Protein AF-A0A2V6BVI5-F1 (afdb_monomer_lite)

Foldseek 3Di:
DVVQLVVLLVLLLVLLLCLQVLQPVVDPCSVVSNVVSLVSSQVSLVSNLVVVLPDPPCVVVLVCLLVSLLVSLQVAAAALCLLVLQLLLQCVVVPHHLQVAFSCRPVCPPRRPCCVSRPPSVHRDLFALLSSVVSVVDHDDPDCQSLLVVQVVLLVLLLVLVVVVDPSSVSSCVSNNSCNSNRRNNRSDNVSNLSSLVSQLVSLLVVLVVDPPPNLVSLLSNLQSLLSNCRRPVVSVVVLVVSCVSSPVSNVSNVSSVVSQVVSCVVGPDRNVVSNCPCVVVPVDDCPPVVVCCCVPPNPDPVCPPVDPPD

pLDDT: mean 87.24, std 15.57, range [31.41, 98.62]

Secondary structure (DSSP, 8-state):
-HHHHHHHHHHHHHHHHHGGGG--TTSTTHHHHHHHHHHHHHHHHHHHHHHHTT-SS-HHHHHHHHHHHHHHHTTSPPPTHHHHHHHHHHHHHTT--TTT--TT-GGGTT-STTGGGSTTTTS---S-HHHHHHHHHSPP-SSSHHHHHHHHHHHHHHHHHHHHHS-HHHHHHHHT-HHHHIIIIIS--THHHHHHHHHHHHHHHHHHHH-SS-HHHHHHHHHHHHHHHHHH-GGGGGGHHHHHHHHGGGGGGGHHHHHHHHHHHHHSSS-HHHHSSTTHHHH--S-HHHHHHHHHHT---TTTTTS----

Structure (mmCIF, N/CA/C/O backbone):
data_AF-A0A2V6BVI5-F1
#
_entry.id   AF-A0A2V6BVI5-F1
#
loop_
_atom_site.group_PDB
_atom_site.id
_atom_site.type_symbol
_atom_site.label_atom_id
_atom_site.label_alt_id
_atom_site.label_comp_id
_atom_site.label_asym_id
_atom_site.label_entity_id
_atom_site.label_seq_id
_atom_site.pdbx_PDB_ins_code
_atom_site.Cartn_x
_atom_site.Cartn_y
_atom_site.Cartn_z
_atom_site.occupancy
_atom_site.B_iso_or_equiv
_atom_site.auth_seq_id
_atom_site.auth_comp_id
_atom_site.auth_asym_id
_atom_site.auth_atom_id
_atom_site.pdbx_PDB_model_num
ATOM 1 N N . MET A 1 1 ? -10.171 29.134 14.720 1.00 62.25 1 MET A N 1
ATOM 2 C CA . MET A 1 1 ? -10.269 27.689 14.427 1.00 62.25 1 MET A CA 1
ATOM 3 C C . MET A 1 1 ? -10.518 27.443 12.941 1.00 62.25 1 MET A C 1
ATOM 5 O O . MET A 1 1 ? -9.570 27.115 12.249 1.00 62.25 1 MET A O 1
ATOM 9 N N . LYS A 1 2 ? -11.705 27.752 12.383 1.00 82.25 2 LYS A N 1
ATOM 10 C CA . LYS A 1 2 ? -12.001 27.480 10.956 1.00 82.25 2 LYS A CA 1
ATOM 11 C C . LYS A 1 2 ? -11.009 28.107 9.960 1.00 82.25 2 LYS A C 1
ATOM 13 O O . LYS A 1 2 ? -10.595 27.427 9.036 1.00 82.25 2 LYS A O 1
ATOM 18 N N . LEU A 1 3 ? -10.589 29.362 10.155 1.00 92.00 3 LEU A N 1
ATOM 19 C CA . LEU A 1 3 ? -9.636 30.010 9.239 1.00 92.00 3 LEU A CA 1
ATOM 20 C C . LEU A 1 3 ? -8.262 29.315 9.225 1.00 92.00 3 LEU A C 1
ATOM 22 O O . LEU A 1 3 ? -7.716 29.075 8.157 1.00 92.00 3 LEU A O 1
ATOM 26 N N . ARG A 1 4 ? -7.735 28.945 10.402 1.00 93.88 4 ARG A N 1
ATOM 27 C CA . ARG A 1 4 ? -6.447 28.240 10.535 1.00 93.88 4 ARG A CA 1
ATOM 28 C C . ARG A 1 4 ? -6.493 26.873 9.858 1.00 93.88 4 ARG A C 1
ATOM 30 O O . ARG A 1 4 ? -5.588 26.554 9.099 1.00 93.88 4 ARG A O 1
ATOM 37 N N . PHE A 1 5 ? -7.581 26.132 10.079 1.00 95.38 5 PHE A N 1
ATOM 38 C CA . PHE A 1 5 ? -7.849 24.870 9.396 1.00 95.38 5 PHE A CA 1
ATOM 39 C C . PHE A 1 5 ? -7.798 25.024 7.870 1.00 95.38 5 PHE A C 1
ATOM 41 O O . PHE A 1 5 ? -7.055 24.306 7.211 1.00 95.38 5 PHE A O 1
ATOM 48 N N . TRP A 1 6 ? -8.543 25.981 7.306 1.00 95.69 6 TRP A N 1
ATOM 49 C CA . TRP A 1 6 ? -8.591 26.165 5.853 1.00 95.69 6 TRP A CA 1
ATOM 50 C C . TRP A 1 6 ? -7.252 26.617 5.268 1.00 95.69 6 TRP A C 1
ATOM 52 O O . TRP A 1 6 ? -6.869 26.120 4.215 1.00 95.69 6 TRP A O 1
ATOM 62 N N . ILE A 1 7 ? -6.517 27.500 5.954 1.00 97.44 7 ILE A N 1
ATOM 63 C CA . ILE A 1 7 ? -5.167 27.903 5.533 1.00 97.44 7 ILE A CA 1
ATOM 64 C C . ILE A 1 7 ? -4.236 26.688 5.505 1.00 97.44 7 ILE A C 1
ATOM 66 O O . ILE A 1 7 ? -3.572 26.460 4.497 1.00 97.44 7 ILE A O 1
ATOM 70 N N . ALA A 1 8 ? -4.214 25.889 6.576 1.00 97.56 8 ALA A N 1
ATOM 71 C CA . ALA A 1 8 ? -3.375 24.698 6.661 1.00 97.56 8 ALA A CA 1
ATOM 72 C C . ALA A 1 8 ? -3.751 23.656 5.597 1.00 97.56 8 ALA A C 1
ATOM 74 O O . ALA A 1 8 ? -2.874 23.113 4.932 1.00 97.56 8 ALA A O 1
ATOM 75 N N . LEU A 1 9 ? -5.048 23.427 5.382 1.00 97.56 9 LEU A N 1
ATOM 76 C CA . LEU A 1 9 ? -5.534 22.480 4.385 1.00 97.56 9 LEU A CA 1
ATOM 77 C C . LEU A 1 9 ? -5.186 22.917 2.956 1.00 97.56 9 LEU A C 1
ATOM 79 O O . 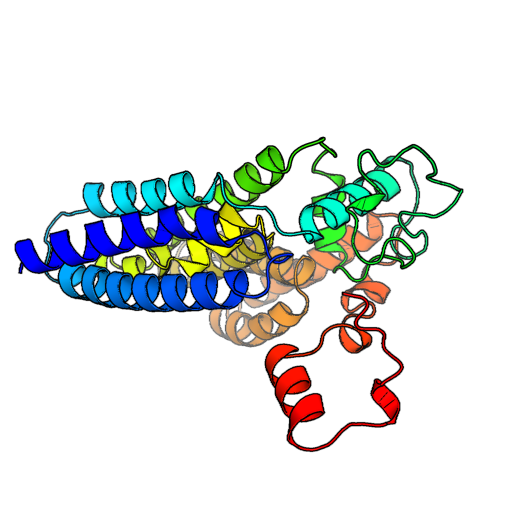LEU A 1 9 ? -4.705 22.111 2.165 1.00 97.56 9 LEU A O 1
ATOM 83 N N . VAL A 1 10 ? -5.406 24.189 2.614 1.00 98.12 10 VAL A N 1
ATOM 84 C CA . VAL A 1 10 ? -5.045 24.718 1.290 1.00 98.12 10 VAL A CA 1
ATOM 85 C C . VAL A 1 10 ? -3.534 24.655 1.091 1.00 98.12 10 VAL A C 1
ATOM 87 O O . VAL A 1 10 ? -3.089 24.193 0.044 1.00 98.12 10 VAL A O 1
ATOM 90 N N . ALA A 1 11 ? -2.746 25.045 2.099 1.00 98.38 11 ALA A N 1
ATOM 91 C CA . ALA A 1 11 ? -1.292 24.932 2.048 1.00 98.38 11 ALA A CA 1
ATOM 92 C C . ALA A 1 11 ? -0.853 23.481 1.808 1.00 98.38 11 ALA A C 1
ATOM 94 O O . ALA A 1 11 ? -0.028 23.242 0.933 1.00 98.38 11 ALA A O 1
ATOM 95 N N . GLN A 1 12 ? -1.448 22.513 2.513 1.00 98.44 12 GLN A N 1
ATOM 96 C CA . GLN A 1 12 ? -1.174 21.093 2.311 1.00 98.44 12 GLN A CA 1
ATOM 97 C C . GLN A 1 12 ? -1.459 20.667 0.866 1.00 98.44 12 GLN A C 1
ATOM 99 O O . GLN A 1 12 ? -0.588 20.090 0.225 1.00 98.44 12 GLN A O 1
ATOM 104 N N . LEU A 1 13 ? -2.656 20.950 0.342 1.00 98.38 13 LEU A N 1
ATOM 105 C CA . LEU A 1 13 ? -3.046 20.531 -1.008 1.00 98.38 13 LEU A CA 1
ATOM 106 C C . LEU A 1 13 ? -2.159 21.167 -2.088 1.00 98.38 13 LEU A C 1
ATOM 108 O O . LEU A 1 13 ? -1.755 20.482 -3.024 1.00 98.38 13 LEU A O 1
ATOM 112 N N . VAL A 1 14 ? -1.832 22.455 -1.946 1.00 98.25 14 VAL A N 1
ATOM 113 C CA . VAL A 1 14 ? -0.969 23.178 -2.892 1.00 98.25 14 VAL A CA 1
ATOM 114 C C . VAL A 1 14 ? 0.459 22.643 -2.849 1.00 98.25 14 VAL A C 1
ATOM 116 O O . VAL A 1 14 ? 1.013 22.327 -3.896 1.00 98.25 14 VAL A O 1
ATOM 119 N N . LEU A 1 15 ? 1.052 22.499 -1.661 1.00 98.25 15 LEU A N 1
ATOM 120 C CA . LEU A 1 15 ? 2.412 21.970 -1.517 1.00 98.25 15 LEU A CA 1
ATOM 121 C C . LEU A 1 15 ? 2.499 20.530 -2.031 1.00 98.25 15 LEU A C 1
ATOM 123 O O . LEU A 1 15 ? 3.423 20.198 -2.765 1.00 98.25 15 LEU A O 1
ATOM 127 N N . PHE A 1 16 ? 1.501 19.701 -1.727 1.00 98.12 16 PHE A N 1
ATOM 128 C CA . PHE A 1 16 ? 1.448 18.330 -2.218 1.00 98.12 16 PHE A CA 1
ATOM 129 C C . PHE A 1 16 ? 1.363 18.256 -3.750 1.00 98.12 16 PHE A C 1
ATOM 131 O O . PHE A 1 16 ? 2.072 17.470 -4.375 1.00 98.12 16 PHE A O 1
ATOM 138 N N . ALA A 1 17 ? 0.537 19.102 -4.373 1.00 97.12 17 ALA A N 1
ATOM 139 C CA . ALA A 1 17 ? 0.451 19.190 -5.829 1.00 97.12 17 ALA A CA 1
ATOM 140 C C . ALA A 1 17 ? 1.777 19.650 -6.463 1.00 97.12 17 ALA A C 1
ATOM 142 O O . ALA A 1 17 ? 2.169 19.149 -7.517 1.00 97.12 17 ALA A O 1
ATOM 143 N N . SER A 1 18 ? 2.486 20.567 -5.798 1.00 96.81 18 SER A N 1
ATOM 144 C CA . SER A 1 18 ? 3.771 21.104 -6.253 1.00 96.81 18 SER A CA 1
ATOM 145 C C . SER A 1 18 ? 4.919 20.098 -6.218 1.00 96.81 18 SER A C 1
ATOM 147 O O . SER A 1 18 ? 5.920 20.348 -6.878 1.00 96.81 18 SER A O 1
ATOM 149 N N . LEU A 1 19 ? 4.793 18.955 -5.527 1.00 94.62 19 LEU A N 1
ATOM 150 C CA . LEU A 1 19 ? 5.849 17.928 -5.494 1.00 94.62 19 LEU A CA 1
ATOM 151 C C . LEU A 1 19 ? 6.268 17.465 -6.895 1.00 94.62 19 LEU A C 1
ATOM 153 O O . LEU A 1 19 ? 7.446 17.216 -7.126 1.00 94.62 19 LEU A O 1
ATOM 157 N N . LYS A 1 20 ? 5.328 17.452 -7.848 1.00 92.88 20 LYS A N 1
ATOM 158 C CA . LYS A 1 20 ? 5.599 17.067 -9.237 1.00 92.88 20 LYS A CA 1
ATOM 159 C C . LYS A 1 20 ? 6.567 18.030 -9.930 1.00 92.88 20 LYS A C 1
ATOM 161 O O . LYS A 1 20 ? 7.230 17.673 -10.886 1.00 92.88 20 LYS A O 1
ATOM 166 N N . LEU A 1 21 ? 6.643 19.280 -9.480 1.00 93.75 21 LEU A N 1
ATOM 167 C CA . LEU A 1 21 ? 7.558 20.262 -10.064 1.00 93.75 21 LEU A CA 1
ATOM 168 C C . LEU A 1 21 ? 9.023 19.976 -9.708 1.00 93.75 21 LEU A C 1
ATOM 170 O O . LEU A 1 21 ? 9.909 20.599 -10.284 1.00 93.75 21 LEU A O 1
ATOM 174 N N . PHE A 1 22 ? 9.264 19.069 -8.756 1.00 91.12 22 PHE A N 1
ATOM 175 C CA . PHE A 1 22 ? 10.579 18.757 -8.204 1.00 91.12 22 PHE A CA 1
ATOM 176 C C . PHE A 1 22 ? 10.935 17.265 -8.330 1.00 91.12 22 PHE A C 1
ATOM 178 O O . PHE A 1 22 ? 11.829 16.791 -7.633 1.00 91.12 22 PHE A O 1
ATOM 185 N N . ASP A 1 23 ? 10.222 16.506 -9.171 1.00 84.50 23 ASP A N 1
ATOM 186 C CA . ASP A 1 23 ? 10.405 15.053 -9.309 1.00 84.50 23 ASP A CA 1
ATOM 187 C C . ASP A 1 23 ? 11.486 14.645 -10.330 1.00 84.50 23 ASP A C 1
ATOM 189 O O . ASP A 1 23 ? 11.849 13.472 -10.400 1.00 84.50 23 ASP A O 1
ATOM 193 N N . ASP A 1 24 ? 12.072 15.603 -11.059 1.00 83.94 24 ASP A N 1
ATOM 194 C CA . ASP A 1 24 ? 13.202 15.362 -11.963 1.00 83.94 24 ASP A CA 1
ATOM 195 C C . ASP A 1 24 ? 14.537 15.362 -11.210 1.00 83.94 24 ASP A C 1
ATOM 197 O O . ASP A 1 24 ? 15.199 16.388 -11.044 1.00 83.94 24 ASP A O 1
ATOM 201 N N . TRP A 1 25 ? 14.951 14.184 -10.753 1.00 83.31 25 TRP A N 1
ATOM 202 C CA . TRP A 1 25 ? 16.167 14.022 -9.955 1.00 83.31 25 TRP A CA 1
ATOM 203 C C . TRP A 1 25 ? 17.460 14.041 -10.780 1.00 83.31 25 TRP A C 1
ATOM 205 O O . TRP A 1 25 ? 18.541 13.927 -10.209 1.00 83.31 25 TRP A O 1
ATOM 215 N N . THR A 1 26 ? 17.384 14.231 -12.103 1.00 81.25 26 THR A N 1
ATOM 216 C CA . THR A 1 26 ? 18.584 14.465 -12.929 1.00 81.25 26 THR A CA 1
ATOM 217 C C . THR A 1 26 ? 19.199 15.845 -12.676 1.00 81.25 26 THR A C 1
ATOM 219 O O . THR A 1 26 ? 20.359 16.090 -13.008 1.00 81.25 26 THR A O 1
ATOM 222 N N . LEU A 1 27 ? 18.431 16.751 -12.064 1.00 84.12 27 LEU A N 1
ATOM 223 C CA . LEU A 1 27 ? 18.839 18.108 -11.733 1.00 84.12 27 LEU A CA 1
ATOM 224 C C . LEU A 1 27 ? 19.264 18.203 -10.261 1.00 84.12 27 LEU A C 1
ATOM 226 O O . LEU A 1 27 ? 18.479 17.921 -9.359 1.00 84.12 27 LEU A O 1
ATOM 230 N N . GLU A 1 28 ? 20.479 18.703 -10.022 1.00 86.75 28 GLU A N 1
ATOM 231 C CA . GLU A 1 28 ? 21.151 18.736 -8.708 1.00 86.75 28 GLU A CA 1
ATOM 232 C C . GLU A 1 28 ? 20.287 19.289 -7.555 1.00 86.75 28 GLU A C 1
ATOM 234 O O . GLU A 1 28 ? 20.290 18.749 -6.451 1.00 86.75 28 GLU A O 1
ATOM 239 N N . TRP A 1 29 ? 19.501 20.343 -7.803 1.00 88.56 29 TRP A N 1
ATOM 240 C CA . TRP A 1 29 ? 18.706 21.014 -6.764 1.00 88.56 29 TRP A CA 1
ATOM 241 C C . TRP A 1 29 ? 17.290 20.457 -6.573 1.00 88.56 29 TRP A C 1
ATOM 243 O O . TRP A 1 29 ? 16.642 20.775 -5.571 1.00 88.56 29 TRP A O 1
ATOM 253 N N . MET A 1 30 ? 16.786 19.629 -7.493 1.00 89.31 30 MET A N 1
ATOM 254 C CA . MET A 1 30 ? 15.409 19.122 -7.425 1.00 89.31 30 MET A CA 1
ATOM 255 C C . MET A 1 30 ? 15.147 18.247 -6.195 1.00 89.31 30 MET A C 1
ATOM 257 O O . MET A 1 30 ? 14.140 18.495 -5.528 1.00 89.31 30 MET A O 1
ATOM 261 N N . PRO A 1 31 ? 16.048 17.330 -5.783 1.00 88.44 31 PRO A N 1
ATOM 262 C CA . PRO A 1 31 ? 15.870 16.585 -4.538 1.00 88.44 31 PRO A CA 1
ATOM 263 C C . PRO A 1 31 ? 15.734 17.496 -3.310 1.00 88.44 31 PRO A C 1
ATOM 265 O O . PRO A 1 31 ? 14.885 17.261 -2.450 1.00 88.44 31 PRO A O 1
ATOM 268 N N . VAL A 1 32 ? 16.512 18.584 -3.241 1.00 89.12 32 VAL A N 1
ATOM 269 C CA . VAL A 1 32 ? 16.444 19.551 -2.133 1.00 89.12 32 VAL A CA 1
ATOM 270 C C . VAL A 1 32 ? 15.084 20.249 -2.107 1.00 89.12 32 VAL A C 1
ATOM 272 O O . VAL A 1 32 ? 14.455 20.336 -1.050 1.00 89.12 32 VAL A O 1
ATOM 275 N N . TYR A 1 33 ? 14.595 20.713 -3.261 1.00 92.19 33 TYR A N 1
ATOM 276 C CA . TYR A 1 33 ? 13.275 21.341 -3.358 1.00 92.19 33 TYR A CA 1
ATOM 277 C C . TYR A 1 33 ? 12.142 20.364 -3.050 1.00 92.19 33 TYR A C 1
ATOM 279 O O . TYR A 1 33 ? 11.205 20.728 -2.336 1.00 92.19 33 TYR A O 1
ATOM 287 N N . PHE A 1 34 ? 12.251 19.119 -3.511 1.00 90.94 34 PHE A N 1
ATOM 288 C CA . PHE A 1 34 ? 11.296 18.060 -3.210 1.00 90.94 34 PHE A CA 1
ATOM 289 C C . PHE A 1 34 ? 11.211 17.807 -1.701 1.00 90.94 34 PHE A C 1
ATOM 291 O O . PHE A 1 34 ? 10.117 17.806 -1.132 1.00 90.94 34 PHE A O 1
ATOM 298 N N . VAL A 1 35 ? 12.356 17.660 -1.025 1.00 91.88 35 VAL A N 1
ATOM 299 C CA . VAL A 1 35 ? 12.423 17.446 0.429 1.00 91.88 35 VAL A CA 1
ATOM 300 C C . VAL A 1 35 ? 11.873 18.653 1.186 1.00 91.88 35 VAL A C 1
ATOM 302 O O . VAL A 1 35 ? 11.026 18.486 2.064 1.00 91.88 35 VAL A O 1
ATOM 305 N N . ALA A 1 36 ? 12.281 19.873 0.828 1.00 94.38 36 ALA A N 1
ATOM 306 C CA . ALA A 1 36 ? 11.779 21.090 1.462 1.00 94.38 36 ALA A CA 1
ATOM 307 C C . ALA A 1 36 ? 10.254 21.222 1.309 1.00 94.38 36 ALA A C 1
ATOM 309 O O . ALA A 1 36 ? 9.544 21.477 2.285 1.00 94.38 36 ALA A O 1
ATOM 310 N N . CYS A 1 37 ? 9.733 20.983 0.103 1.00 96.38 37 CYS A N 1
ATOM 311 C CA . CYS A 1 37 ? 8.301 20.996 -0.176 1.00 96.38 37 CYS A CA 1
ATOM 312 C C . CYS A 1 37 ? 7.558 19.906 0.613 1.00 96.38 37 CYS A C 1
ATOM 314 O O . CYS A 1 37 ? 6.514 20.180 1.205 1.00 96.38 37 CYS A O 1
ATOM 316 N N . THR A 1 38 ? 8.132 18.704 0.713 1.00 94.56 38 THR A N 1
ATOM 317 C CA . THR A 1 38 ? 7.579 17.585 1.492 1.00 94.56 38 THR A CA 1
ATOM 318 C C . THR A 1 38 ? 7.518 17.907 2.985 1.00 94.56 38 THR A C 1
ATOM 320 O O . THR A 1 38 ? 6.495 17.650 3.619 1.00 94.56 38 THR A O 1
ATOM 323 N N . ILE A 1 39 ? 8.560 18.526 3.553 1.00 96.88 39 ILE A N 1
ATOM 324 C CA . ILE A 1 39 ? 8.578 18.960 4.960 1.00 96.88 39 ILE A CA 1
ATOM 325 C C . ILE A 1 39 ? 7.486 20.002 5.208 1.00 96.88 39 ILE A C 1
ATOM 327 O O . ILE A 1 39 ? 6.697 19.857 6.143 1.00 96.88 39 ILE A O 1
ATOM 331 N N . LEU A 1 40 ? 7.391 21.027 4.355 1.00 98.06 40 LEU A N 1
ATOM 332 C CA . LEU A 1 40 ? 6.354 22.055 4.472 1.00 98.06 40 LEU A CA 1
ATOM 333 C C . LEU A 1 40 ? 4.948 21.458 4.326 1.00 98.06 40 LEU A C 1
ATOM 335 O O . LEU A 1 40 ? 4.049 21.804 5.093 1.00 98.06 40 LEU A O 1
ATOM 339 N N . CYS A 1 41 ? 4.763 20.528 3.385 1.00 98.25 41 CYS A N 1
ATOM 340 C CA . CYS A 1 41 ? 3.513 19.797 3.207 1.00 98.25 41 CYS A CA 1
ATOM 341 C C . CYS A 1 41 ? 3.171 18.978 4.458 1.00 98.25 41 CYS A C 1
ATOM 343 O O . CYS A 1 41 ? 2.018 18.967 4.887 1.00 98.25 41 CYS A O 1
ATOM 345 N N . GLY A 1 42 ? 4.165 18.320 5.061 1.00 97.69 42 GLY A N 1
ATOM 346 C CA . GLY A 1 42 ? 4.032 17.585 6.315 1.00 97.69 42 GLY A CA 1
ATOM 347 C C . GLY A 1 42 ? 3.601 18.491 7.467 1.00 97.69 42 GLY A C 1
ATOM 348 O O . GLY A 1 42 ? 2.637 18.179 8.158 1.00 97.69 42 GLY A O 1
ATOM 349 N N . LEU A 1 43 ? 4.236 19.653 7.636 1.00 98.25 43 LEU A N 1
ATOM 350 C CA . LEU A 1 43 ? 3.842 20.637 8.650 1.00 98.25 43 LEU A CA 1
ATOM 351 C C . LEU A 1 43 ? 2.402 21.125 8.435 1.00 98.25 43 LEU A C 1
ATOM 353 O O . LEU A 1 43 ? 1.609 21.131 9.377 1.00 98.25 43 LEU A O 1
ATOM 357 N N . ALA A 1 44 ? 2.037 21.479 7.199 1.00 98.19 44 ALA A N 1
ATOM 358 C CA . ALA A 1 44 ? 0.678 2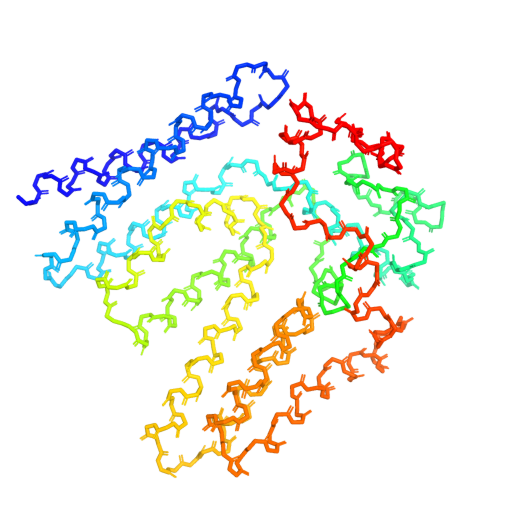1.894 6.855 1.00 98.19 44 ALA A CA 1
ATOM 359 C C . ALA A 1 44 ? -0.354 20.793 7.162 1.00 98.19 44 ALA A C 1
ATOM 361 O O . ALA A 1 44 ? -1.392 21.072 7.762 1.00 98.19 44 ALA A O 1
ATOM 362 N N . TYR A 1 45 ? -0.029 19.538 6.842 1.00 98.12 45 TYR A N 1
ATOM 363 C CA . TYR A 1 45 ? -0.812 18.353 7.198 1.00 98.12 45 TYR A CA 1
ATOM 364 C C . TYR A 1 45 ? -1.013 18.205 8.716 1.00 98.12 45 TYR A C 1
ATOM 366 O O . TYR A 1 45 ? -2.141 17.963 9.155 1.00 98.12 45 TYR A O 1
ATOM 374 N N . LEU A 1 46 ? 0.040 18.369 9.526 1.00 97.56 46 LEU A N 1
ATOM 375 C CA . LEU A 1 46 ? -0.058 18.274 10.989 1.00 97.56 46 LEU A CA 1
ATOM 376 C C . LEU A 1 46 ? -1.022 19.340 11.540 1.00 97.56 46 LEU A C 1
ATOM 378 O O . LEU A 1 46 ? -1.892 19.036 12.360 1.00 97.56 46 LEU A O 1
ATOM 382 N N . PHE A 1 47 ? -0.936 20.580 11.048 1.00 97.00 47 PHE A N 1
ATOM 383 C CA . PHE A 1 47 ? -1.869 21.644 11.435 1.00 97.00 47 PHE A CA 1
ATOM 384 C C . PHE A 1 47 ? -3.302 21.377 10.954 1.00 97.00 47 PHE A C 1
ATOM 386 O O . PHE A 1 47 ? -4.250 21.558 11.716 1.00 97.00 47 PHE A O 1
ATOM 393 N N . ALA A 1 48 ? -3.486 20.915 9.715 1.00 96.75 48 ALA A N 1
ATOM 394 C CA . ALA A 1 48 ? -4.811 20.60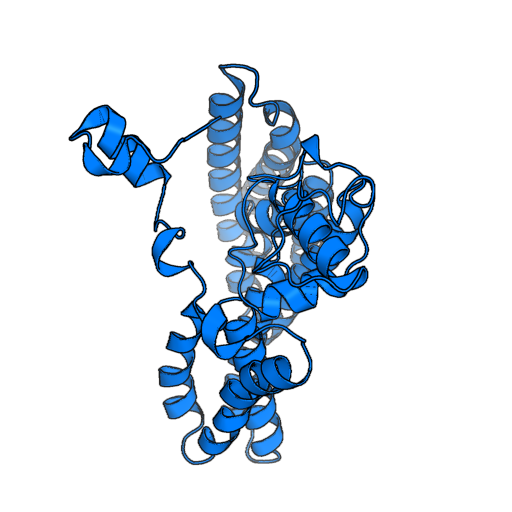2 9.183 1.00 96.75 48 ALA A CA 1
ATOM 395 C C . ALA A 1 48 ? -5.484 19.467 9.975 1.00 96.75 48 ALA A C 1
ATOM 397 O O . ALA A 1 48 ? -6.662 19.570 10.318 1.00 96.75 48 ALA A O 1
ATOM 398 N N . SER A 1 49 ? -4.724 18.424 10.319 1.00 96.25 49 SER A N 1
ATOM 399 C CA . SER A 1 49 ? -5.208 17.249 11.055 1.00 96.25 49 SER A CA 1
ATOM 400 C C . SER A 1 49 ? -5.553 17.563 12.510 1.00 96.25 49 SER A C 1
ATOM 402 O O . SER A 1 49 ? -6.598 17.138 13.002 1.00 96.25 49 SER A O 1
ATOM 404 N N . THR A 1 50 ? -4.726 18.364 13.192 1.00 95.56 50 THR A N 1
ATOM 405 C CA . THR A 1 50 ? -5.019 18.822 14.563 1.00 95.56 50 THR A CA 1
ATOM 406 C C . THR A 1 50 ? -6.267 19.697 14.622 1.00 95.56 50 THR A C 1
ATOM 408 O O . THR A 1 50 ? -7.133 19.479 15.467 1.00 95.56 50 THR A O 1
ATOM 411 N N . GLU A 1 51 ? -6.409 20.663 13.712 1.00 94.25 51 GLU A N 1
ATOM 412 C CA . GLU A 1 51 ? -7.577 21.552 13.689 1.00 94.25 51 GLU A CA 1
ATOM 413 C C . GLU A 1 51 ? -8.854 20.823 13.224 1.00 94.25 51 GLU A C 1
ATOM 415 O O . GLU A 1 51 ? -9.956 21.197 13.634 1.00 94.25 51 GLU A O 1
ATOM 420 N N . PHE A 1 52 ? -8.732 19.756 12.419 1.00 94.12 52 PHE A N 1
ATOM 421 C CA . PHE A 1 52 ? -9.868 18.912 12.028 1.00 94.12 52 PHE A CA 1
ATOM 422 C C . PHE A 1 52 ? -10.549 18.256 13.233 1.00 94.12 52 PHE A C 1
ATOM 424 O O . PHE A 1 52 ? -11.769 18.087 13.220 1.00 94.12 52 PHE A O 1
ATOM 431 N N . ALA A 1 53 ? -9.799 17.943 14.297 1.00 89.50 53 ALA A N 1
ATOM 432 C CA . ALA A 1 53 ? -10.344 17.318 15.502 1.00 89.50 53 ALA A CA 1
ATOM 433 C C . ALA A 1 53 ? -11.481 18.134 16.142 1.00 89.50 53 ALA A C 1
ATOM 435 O O . ALA A 1 53 ? -12.386 17.573 16.757 1.00 89.50 53 ALA A O 1
ATOM 436 N N . ALA A 1 54 ? -11.468 19.455 15.949 1.00 88.19 54 ALA A N 1
ATOM 437 C CA . ALA A 1 54 ? -12.465 20.367 16.489 1.00 88.19 54 ALA A CA 1
ATOM 438 C C . ALA A 1 54 ? -13.670 20.610 15.550 1.00 88.19 54 ALA A C 1
ATOM 440 O O . ALA A 1 54 ? -14.564 21.397 15.875 1.00 88.19 54 ALA A O 1
ATOM 441 N N . LEU A 1 55 ? -13.711 19.968 14.375 1.00 87.44 55 LEU A N 1
ATOM 442 C CA . LEU A 1 55 ? -14.838 20.042 13.444 1.00 87.44 55 LEU A CA 1
ATOM 443 C C . LEU A 1 55 ? -15.862 18.933 13.725 1.00 87.44 55 LEU A C 1
ATOM 445 O O . LEU A 1 55 ? -15.558 17.744 13.680 1.00 87.44 55 LEU A O 1
ATOM 449 N N . ASN A 1 56 ? -17.122 19.326 13.925 1.00 81.00 56 ASN A N 1
ATOM 450 C CA . ASN A 1 56 ? -18.241 18.393 14.069 1.00 81.00 56 ASN A CA 1
ATOM 451 C C . ASN A 1 56 ? -18.866 18.059 12.703 1.00 81.00 56 ASN A C 1
ATOM 453 O O . ASN A 1 56 ? -19.021 18.936 11.855 1.00 81.00 56 ASN A O 1
ATOM 457 N N . ASN A 1 57 ? -19.274 16.798 12.505 1.00 76.50 57 ASN A N 1
ATOM 458 C CA . ASN A 1 57 ? -20.002 16.311 11.318 1.00 76.50 57 ASN A CA 1
ATOM 459 C C . ASN A 1 57 ? -19.325 16.584 9.954 1.00 76.50 57 ASN A C 1
ATOM 461 O O . ASN A 1 57 ? -19.990 16.794 8.941 1.00 76.50 57 ASN A O 1
ATOM 465 N N . ALA A 1 58 ? -17.994 16.511 9.894 1.00 87.69 58 ALA A N 1
ATOM 466 C CA . ALA A 1 58 ? -17.195 16.831 8.706 1.00 87.69 58 ALA A CA 1
ATOM 467 C C . ALA A 1 58 ? -16.834 15.614 7.816 1.00 87.69 58 ALA A C 1
ATOM 469 O O . ALA A 1 58 ? -15.758 15.573 7.223 1.00 87.69 58 ALA A O 1
ATOM 470 N N . VAL A 1 59 ? -17.716 14.608 7.697 1.00 92.19 59 VAL A N 1
ATOM 471 C CA . VAL A 1 59 ? -17.463 13.385 6.886 1.00 92.19 59 VAL A CA 1
ATOM 472 C C . VAL A 1 59 ? -17.177 13.716 5.420 1.00 92.19 59 VAL A C 1
ATOM 474 O O . VAL A 1 59 ? -16.326 13.093 4.792 1.00 92.19 59 VAL A O 1
ATOM 477 N N . TRP A 1 60 ? -17.889 14.694 4.866 1.00 94.50 60 TRP A N 1
ATOM 478 C CA . TRP A 1 60 ? -17.687 15.101 3.480 1.00 94.50 60 TRP A CA 1
ATOM 479 C C . TRP A 1 60 ? -16.316 15.765 3.289 1.00 94.50 60 TRP A C 1
ATOM 481 O O . TRP A 1 60 ? -15.660 15.477 2.297 1.00 94.50 60 TRP A O 1
ATOM 491 N N . ILE A 1 61 ? -15.839 16.567 4.256 1.00 95.19 61 ILE A N 1
ATOM 492 C CA . ILE A 1 61 ? -14.491 17.167 4.226 1.00 95.19 61 ILE A CA 1
ATOM 493 C C . ILE A 1 61 ? -13.444 16.061 4.288 1.00 95.19 61 ILE A C 1
ATOM 495 O O . ILE A 1 61 ? -12.515 16.056 3.488 1.00 95.19 61 ILE A O 1
ATOM 499 N N . PHE A 1 62 ? -13.626 15.101 5.202 1.00 97.19 62 PHE A N 1
ATOM 500 C CA . PHE A 1 62 ? -12.749 13.941 5.337 1.00 97.19 62 PHE A CA 1
ATOM 501 C C . PHE A 1 62 ? -12.506 13.267 3.986 1.00 97.19 62 PHE A C 1
ATOM 503 O O . PHE A 1 62 ? -11.356 13.120 3.568 1.00 97.19 62 PHE A O 1
ATOM 510 N N . TRP A 1 63 ? -13.585 12.889 3.294 1.00 97.69 63 TRP A N 1
ATOM 511 C CA . TRP A 1 63 ? -13.487 12.181 2.021 1.00 97.69 63 TRP A CA 1
ATOM 512 C C . TRP A 1 63 ? -13.044 13.081 0.877 1.00 97.69 63 TRP A C 1
ATOM 514 O O . TRP A 1 63 ? -12.239 12.642 0.063 1.00 97.69 63 TRP A O 1
ATOM 524 N N . PHE A 1 64 ? -13.497 14.335 0.837 1.00 97.31 64 PHE A N 1
ATOM 525 C CA . PHE A 1 64 ? -13.068 15.299 -0.173 1.00 97.31 64 PHE A CA 1
ATOM 526 C C . PHE A 1 64 ? -11.548 15.484 -0.157 1.00 97.31 64 PHE A C 1
ATOM 528 O O . PHE A 1 64 ? -10.910 15.383 -1.199 1.00 97.31 64 PHE A O 1
ATOM 535 N N . VAL A 1 65 ? -10.956 15.679 1.023 1.00 97.81 65 VAL A N 1
ATOM 536 C CA . VAL A 1 65 ? -9.503 15.836 1.170 1.00 97.81 65 VAL A CA 1
ATOM 537 C C . VAL A 1 65 ? -8.776 14.520 0.913 1.00 97.81 65 VAL A C 1
ATOM 539 O O . VAL A 1 65 ? -7.784 14.510 0.190 1.00 97.81 65 VAL A O 1
ATOM 542 N N . THR A 1 66 ? -9.288 13.400 1.437 1.00 98.31 66 THR A N 1
ATOM 543 C CA . THR A 1 66 ? -8.693 12.072 1.211 1.00 98.31 66 THR A CA 1
ATOM 544 C C . THR A 1 66 ? -8.594 11.775 -0.283 1.00 98.31 66 THR A C 1
ATOM 546 O O . THR A 1 66 ? -7.506 11.491 -0.776 1.00 98.31 66 THR A O 1
ATOM 549 N N . ILE A 1 67 ? -9.705 11.898 -1.017 1.00 98.25 67 ILE A N 1
ATOM 550 C CA . ILE A 1 67 ? -9.766 11.666 -2.465 1.00 98.25 67 ILE A CA 1
ATOM 551 C C . ILE A 1 67 ? -8.948 12.726 -3.208 1.00 98.25 67 ILE A C 1
ATOM 553 O O . ILE A 1 67 ? -8.180 12.376 -4.100 1.00 98.25 67 ILE A O 1
ATOM 557 N N . GLY A 1 68 ? -9.057 13.998 -2.815 1.00 98.06 68 GLY A N 1
ATOM 558 C CA . GLY A 1 68 ? -8.305 15.103 -3.405 1.00 98.06 68 GLY A CA 1
ATOM 559 C C . GLY A 1 68 ? -6.798 14.859 -3.385 1.00 98.06 68 GLY A C 1
ATOM 560 O O . GLY A 1 68 ? -6.157 14.961 -4.425 1.00 98.06 68 GLY A O 1
ATOM 561 N N . LEU A 1 69 ? -6.239 14.431 -2.248 1.00 98.25 69 LEU A N 1
ATOM 562 C CA . LEU A 1 69 ? -4.823 14.066 -2.146 1.00 98.25 69 LEU A CA 1
ATOM 563 C C . LEU A 1 69 ? -4.444 12.924 -3.101 1.00 98.25 69 LEU A C 1
ATOM 565 O O . LEU A 1 69 ? -3.408 13.004 -3.749 1.00 98.25 69 LEU A O 1
ATOM 569 N N . ARG A 1 70 ? -5.278 11.886 -3.259 1.00 97.44 70 ARG A N 1
ATOM 570 C CA . ARG A 1 70 ? -4.981 10.778 -4.193 1.00 97.44 70 ARG A CA 1
ATOM 571 C C . ARG A 1 70 ? -5.023 11.244 -5.647 1.00 97.44 70 ARG A C 1
ATOM 573 O O . ARG A 1 70 ? -4.142 10.900 -6.429 1.00 97.44 70 ARG A O 1
ATOM 580 N N . LEU A 1 71 ? -5.992 12.083 -6.006 1.00 97.06 71 LEU A N 1
ATOM 581 C CA . LEU A 1 71 ? -6.068 12.664 -7.348 1.00 97.06 71 LEU A CA 1
ATOM 582 C C . LEU A 1 71 ? -4.863 13.566 -7.651 1.00 97.06 71 LEU A C 1
ATOM 584 O O . LEU A 1 71 ? -4.336 13.517 -8.759 1.00 97.06 71 LEU A O 1
ATOM 588 N N . LEU A 1 72 ? -4.387 14.333 -6.665 1.00 97.25 72 LEU A N 1
ATOM 589 C CA . LEU A 1 72 ? -3.165 15.137 -6.782 1.00 97.25 72 LEU A CA 1
ATOM 590 C C . LEU A 1 72 ? -1.885 14.284 -6.810 1.00 97.25 72 LEU A C 1
ATOM 592 O O . LEU A 1 72 ? -0.880 14.721 -7.366 1.00 97.25 72 LEU A O 1
ATOM 596 N N . ALA A 1 73 ? -1.916 13.066 -6.261 1.00 96.44 73 ALA A N 1
ATOM 597 C CA . ALA A 1 73 ? -0.812 12.109 -6.339 1.00 96.44 73 ALA A CA 1
ATOM 598 C C . ALA A 1 73 ? -0.743 11.404 -7.705 1.00 96.44 73 ALA A C 1
ATOM 600 O O . ALA A 1 73 ? 0.337 11.033 -8.157 1.00 96.44 73 ALA A O 1
ATOM 601 N N . LEU A 1 74 ? -1.875 11.234 -8.396 1.00 94.44 74 LEU A N 1
ATOM 602 C CA . LEU A 1 74 ? -1.943 10.531 -9.679 1.00 94.44 74 LEU A CA 1
ATOM 603 C C . LEU A 1 74 ? -0.918 11.005 -10.737 1.00 94.44 74 LEU A C 1
ATOM 605 O O . LEU A 1 74 ? -0.290 10.135 -11.350 1.00 94.44 74 LEU A O 1
ATOM 609 N N . PRO A 1 75 ? -0.703 12.319 -10.968 1.00 94.00 75 PRO A N 1
ATOM 610 C CA . PRO A 1 75 ? 0.237 12.802 -11.979 1.00 94.00 75 PRO A CA 1
ATOM 611 C C . PRO A 1 75 ? 1.718 12.744 -11.568 1.00 94.00 75 PRO A C 1
ATOM 613 O O . PRO A 1 75 ? 2.549 13.092 -12.404 1.00 94.00 75 PRO A O 1
ATOM 616 N N . GLN A 1 76 ? 2.042 12.352 -10.330 1.00 92.12 76 GLN A N 1
ATOM 617 C CA . GLN A 1 76 ? 3.423 12.176 -9.853 1.00 92.12 76 GLN A CA 1
ATOM 618 C C . GLN A 1 76 ? 4.107 11.008 -10.578 1.00 92.12 76 GLN A C 1
ATOM 620 O O . GLN A 1 76 ? 3.424 10.071 -11.015 1.00 92.12 76 GLN A O 1
ATOM 625 N N . ALA A 1 77 ? 5.435 11.010 -10.684 1.00 90.50 77 ALA A N 1
ATOM 626 C CA . ALA A 1 77 ? 6.168 9.858 -11.207 1.00 90.50 77 ALA A CA 1
ATOM 627 C C . ALA A 1 77 ? 5.884 8.577 -10.378 1.00 90.50 77 ALA A C 1
ATOM 629 O O . ALA A 1 77 ? 5.836 8.634 -9.146 1.00 90.50 77 ALA A O 1
ATOM 630 N N . PRO A 1 78 ? 5.628 7.416 -11.018 1.00 92.62 78 PRO A N 1
ATOM 631 C CA . PRO A 1 78 ? 5.557 6.144 -10.304 1.00 92.62 78 PRO A CA 1
ATOM 632 C C . PRO A 1 78 ? 6.948 5.725 -9.807 1.00 92.62 78 PRO A C 1
ATOM 634 O O . PRO A 1 78 ? 7.961 6.159 -10.349 1.00 92.62 78 PRO A O 1
ATOM 637 N N . SER A 1 79 ? 6.997 4.814 -8.836 1.00 90.56 79 SER A N 1
ATOM 638 C CA . SER A 1 79 ? 8.237 4.127 -8.476 1.00 90.56 79 SER A CA 1
ATOM 639 C C . SER A 1 79 ? 8.757 3.307 -9.660 1.00 90.56 79 SER A C 1
ATOM 641 O O . SER A 1 79 ? 7.977 2.670 -10.378 1.00 90.56 79 SER A O 1
ATOM 643 N N . ASN A 1 80 ? 10.083 3.253 -9.818 1.00 86.62 80 ASN A N 1
ATOM 644 C CA . ASN A 1 80 ? 10.738 2.392 -10.806 1.00 86.62 80 ASN A CA 1
ATOM 645 C C . ASN A 1 80 ? 10.411 0.905 -10.578 1.00 86.62 80 ASN A C 1
ATOM 647 O O . ASN A 1 80 ? 10.403 0.116 -11.524 1.00 86.62 80 ASN A O 1
ATOM 651 N N . GLU A 1 81 ? 10.062 0.518 -9.346 1.00 90.88 81 GLU A N 1
ATOM 652 C CA . GLU A 1 81 ? 9.650 -0.849 -9.016 1.00 90.88 81 GLU A CA 1
ATOM 653 C C . GLU A 1 81 ? 8.388 -1.293 -9.768 1.00 90.88 81 GLU A C 1
ATOM 655 O O . GLU A 1 81 ? 8.233 -2.479 -10.040 1.00 90.88 81 GLU A O 1
ATOM 660 N N . VAL A 1 82 ? 7.519 -0.371 -10.203 1.00 94.44 82 VAL A N 1
ATOM 661 C CA . VAL A 1 82 ? 6.332 -0.721 -11.005 1.00 94.44 82 VAL A CA 1
ATOM 662 C C . VAL A 1 82 ? 6.721 -1.423 -12.306 1.00 94.44 82 VAL A C 1
ATOM 664 O O . VAL A 1 82 ? 6.024 -2.335 -12.757 1.00 94.44 82 VAL A O 1
ATOM 667 N N . TRP A 1 83 ? 7.846 -1.038 -12.910 1.00 94.75 83 TRP A N 1
ATOM 668 C CA . TRP A 1 83 ? 8.374 -1.704 -14.102 1.00 94.75 83 TRP A CA 1
ATOM 669 C C . TRP A 1 83 ? 8.916 -3.088 -13.772 1.00 94.75 83 TRP A C 1
ATOM 671 O O . TRP A 1 83 ? 8.761 -4.013 -14.569 1.00 94.75 83 TRP A O 1
ATOM 681 N N . ARG A 1 84 ? 9.470 -3.256 -12.568 1.00 94.81 84 ARG A N 1
ATOM 682 C CA . ARG A 1 84 ? 9.903 -4.559 -12.074 1.00 94.81 84 ARG A CA 1
ATOM 683 C C . ARG A 1 84 ? 8.732 -5.510 -11.848 1.00 94.81 84 ARG A C 1
ATOM 685 O O . ARG A 1 84 ? 8.761 -6.615 -12.377 1.00 94.81 84 ARG A O 1
ATOM 692 N N . PHE A 1 85 ? 7.662 -5.052 -11.197 1.00 95.00 85 PHE A N 1
ATOM 693 C CA . PHE A 1 85 ? 6.437 -5.840 -11.009 1.00 95.00 85 PHE A CA 1
ATOM 694 C C . PHE A 1 85 ? 5.892 -6.341 -12.353 1.00 95.00 85 PHE A C 1
ATOM 696 O O . PHE A 1 85 ? 5.492 -7.492 -12.507 1.00 95.00 85 PHE A O 1
ATOM 703 N N . GLN A 1 86 ? 5.886 -5.474 -13.366 1.00 95.75 86 GLN A N 1
ATOM 704 C CA . GLN A 1 86 ? 5.422 -5.840 -14.700 1.00 95.75 86 GLN A CA 1
ATOM 705 C C . GLN A 1 86 ? 6.326 -6.863 -15.380 1.00 95.75 86 GLN A C 1
ATOM 707 O O . GLN A 1 86 ? 5.812 -7.818 -15.966 1.00 95.75 86 GLN A O 1
ATOM 712 N N . ALA A 1 87 ? 7.643 -6.660 -15.312 1.00 95.88 87 ALA A N 1
ATOM 713 C CA . ALA A 1 87 ? 8.638 -7.562 -15.873 1.00 95.88 87 ALA A CA 1
ATOM 714 C C . ALA A 1 87 ? 8.503 -8.971 -15.285 1.00 95.88 87 ALA A C 1
ATOM 716 O O . ALA A 1 87 ? 8.317 -9.926 -16.040 1.00 95.88 87 ALA A O 1
ATOM 717 N N . ASP A 1 88 ? 8.481 -9.086 -13.957 1.00 95.06 88 ASP A N 1
ATOM 718 C CA . ASP A 1 88 ? 8.367 -10.375 -13.272 1.00 95.06 88 ASP A CA 1
ATOM 719 C C . ASP A 1 88 ? 7.021 -11.055 -13.596 1.00 95.06 88 ASP A C 1
ATOM 721 O O . ASP A 1 88 ? 6.960 -12.245 -13.923 1.00 95.06 88 ASP A O 1
ATOM 725 N N . GLY A 1 89 ? 5.935 -10.276 -13.673 1.00 95.50 89 GLY A N 1
ATOM 726 C CA . GLY A 1 89 ? 4.641 -10.764 -14.148 1.00 95.50 89 GLY A CA 1
ATOM 727 C C . GLY A 1 89 ? 4.661 -11.270 -15.598 1.00 95.50 89 GLY A C 1
ATOM 728 O O . GLY A 1 89 ? 3.996 -12.260 -15.915 1.00 95.50 89 GLY A O 1
ATOM 729 N N . VAL A 1 90 ? 5.410 -10.623 -16.503 1.00 96.06 90 VAL A N 1
ATOM 730 C CA . VAL A 1 90 ? 5.590 -11.087 -17.892 1.00 96.06 90 VAL A CA 1
ATOM 731 C C . VAL A 1 90 ? 6.335 -12.415 -17.915 1.00 96.06 90 VAL A C 1
ATOM 733 O O . VAL A 1 90 ? 5.837 -13.340 -18.557 1.00 96.06 90 VAL A O 1
ATOM 736 N N . ILE A 1 91 ? 7.457 -12.529 -17.195 1.00 95.62 91 ILE A N 1
ATOM 737 C CA . ILE A 1 91 ? 8.263 -13.759 -17.081 1.00 95.62 91 ILE A CA 1
ATOM 738 C C . ILE A 1 91 ? 7.372 -14.933 -16.659 1.00 95.62 91 ILE A C 1
ATOM 740 O O . ILE A 1 91 ? 7.340 -15.971 -17.325 1.00 95.62 91 ILE A O 1
ATOM 744 N N . GLN A 1 92 ? 6.554 -14.731 -15.625 1.00 94.06 92 GLN A N 1
ATOM 745 C CA . GLN A 1 92 ? 5.613 -15.743 -15.152 1.00 94.06 92 GLN A CA 1
ATOM 746 C C . GLN A 1 92 ? 4.536 -16.108 -16.184 1.00 94.06 92 GLN A C 1
ATOM 748 O O . GLN A 1 92 ? 4.187 -17.280 -16.337 1.00 94.06 92 GLN A O 1
ATOM 753 N N . ARG A 1 93 ? 3.978 -15.126 -16.906 1.00 93.94 93 ARG A N 1
ATOM 754 C CA . ARG A 1 93 ? 2.931 -15.370 -17.917 1.00 93.94 93 ARG A CA 1
ATOM 755 C C . ARG A 1 93 ? 3.444 -16.096 -19.157 1.00 93.94 93 ARG A C 1
ATOM 757 O O . ARG A 1 93 ? 2.661 -16.803 -19.785 1.00 93.94 93 ARG A O 1
ATOM 764 N N . VAL A 1 94 ? 4.725 -15.956 -19.496 1.00 94.25 94 VAL A N 1
ATOM 765 C CA . VAL A 1 94 ? 5.352 -16.721 -20.588 1.00 94.25 94 VAL A CA 1
ATOM 766 C C . VAL A 1 94 ? 5.868 -18.097 -20.141 1.00 94.25 94 VAL A C 1
ATOM 768 O O . VAL A 1 94 ? 6.429 -18.824 -20.955 1.00 94.25 94 VAL A O 1
ATOM 771 N N . GLY A 1 95 ? 5.634 -18.479 -18.880 1.00 92.50 95 GLY A N 1
ATOM 772 C CA . GLY A 1 95 ? 5.911 -19.820 -18.358 1.00 92.50 95 GLY A CA 1
ATOM 773 C C . GLY A 1 95 ? 7.276 -19.990 -17.695 1.00 92.50 95 GLY A C 1
ATOM 774 O O . GLY A 1 95 ? 7.677 -21.122 -17.441 1.00 92.50 95 GLY A O 1
ATOM 775 N N . PHE A 1 96 ? 7.990 -18.900 -17.405 1.00 92.44 96 PHE A N 1
ATOM 776 C CA . PHE A 1 96 ? 9.275 -18.948 -16.711 1.00 92.44 96 PHE A CA 1
ATOM 777 C C . PHE A 1 96 ? 9.146 -18.609 -15.223 1.00 92.44 96 PHE A C 1
ATOM 779 O O . PHE A 1 96 ? 8.221 -17.927 -14.786 1.00 92.44 96 PHE A O 1
ATOM 786 N N . ASN A 1 97 ? 10.108 -19.094 -14.439 1.00 90.25 97 ASN A N 1
ATOM 787 C CA . ASN A 1 97 ? 10.210 -18.818 -13.013 1.00 90.25 97 ASN A CA 1
ATOM 788 C C . ASN A 1 97 ? 11.009 -17.513 -12.777 1.00 90.25 97 ASN A C 1
ATOM 790 O O . ASN A 1 97 ? 12.194 -17.484 -13.118 1.00 90.25 97 ASN A O 1
ATOM 794 N N . PRO A 1 98 ? 10.422 -16.462 -12.168 1.00 91.19 98 PRO A N 1
ATOM 795 C CA . PRO A 1 98 ? 11.094 -15.175 -11.953 1.00 91.19 98 PRO A CA 1
ATOM 796 C C . PRO A 1 98 ? 12.249 -15.257 -10.942 1.00 91.19 98 PRO A C 1
ATOM 798 O O . PRO A 1 98 ? 13.109 -14.384 -10.923 1.00 91.19 98 PRO A O 1
ATOM 801 N N . TYR A 1 99 ? 12.334 -16.331 -10.150 1.00 88.62 99 TYR A N 1
ATOM 802 C CA . TYR A 1 99 ? 13.470 -16.613 -9.263 1.00 88.62 99 TYR A CA 1
ATOM 803 C C . TYR A 1 99 ? 14.673 -17.240 -9.991 1.00 88.62 99 TYR A C 1
ATOM 805 O O . TYR A 1 99 ? 15.713 -17.470 -9.387 1.00 88.62 99 TYR A O 1
ATOM 813 N N . GLN A 1 100 ? 14.538 -17.563 -11.281 1.00 89.12 100 GL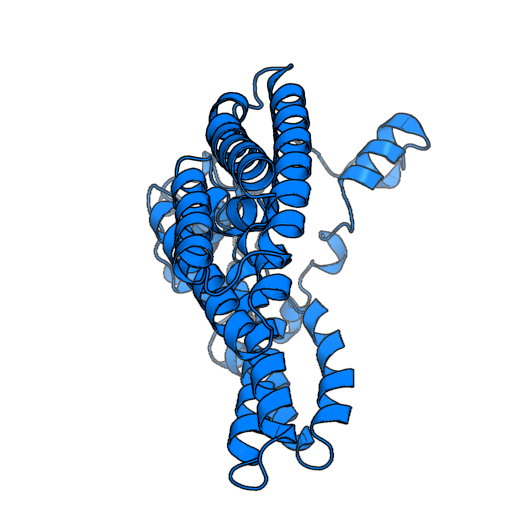N A N 1
ATOM 814 C CA . GLN A 1 100 ? 15.585 -18.205 -12.094 1.00 89.12 100 GLN A CA 1
ATOM 815 C C . GLN A 1 100 ? 15.869 -17.473 -13.409 1.00 89.12 100 GLN A C 1
ATOM 817 O O . GLN A 1 100 ? 16.812 -17.818 -14.126 1.00 89.12 100 GLN A O 1
ATOM 822 N N . VAL A 1 101 ? 15.009 -16.528 -13.777 1.00 92.25 101 VAL A N 1
ATOM 823 C CA . VAL A 1 101 ? 15.068 -15.795 -15.038 1.00 92.25 101 VAL A CA 1
ATOM 824 C C . VAL A 1 101 ? 15.012 -14.316 -14.704 1.00 92.25 101 VAL A C 1
ATOM 826 O O . VAL A 1 101 ? 14.042 -13.861 -14.103 1.00 92.25 101 VAL A O 1
ATOM 829 N N . ALA A 1 102 ? 16.055 -13.585 -15.085 1.00 94.75 102 ALA A N 1
ATOM 830 C CA . ALA A 1 102 ? 16.092 -12.137 -14.963 1.00 94.75 102 ALA A CA 1
ATOM 831 C C . ALA A 1 102 ? 15.313 -11.469 -16.115 1.00 94.75 102 ALA A C 1
ATOM 833 O O . ALA A 1 102 ? 15.166 -12.066 -17.188 1.00 94.75 102 ALA A O 1
ATOM 834 N N . PRO A 1 103 ? 14.837 -10.224 -15.948 1.00 96.00 103 PRO A N 1
ATOM 835 C CA . PRO A 1 103 ? 14.147 -9.495 -17.013 1.00 96.00 103 PRO A CA 1
ATOM 836 C C . PRO A 1 103 ? 14.914 -9.376 -18.343 1.00 96.00 103 PRO A C 1
ATOM 838 O O . PRO A 1 103 ? 14.290 -9.376 -19.403 1.00 96.00 103 PRO A O 1
ATOM 841 N N . ASN A 1 104 ? 16.244 -9.284 -18.326 1.00 96.38 104 ASN A N 1
ATOM 842 C CA . ASN A 1 104 ? 17.069 -9.158 -19.530 1.00 96.38 104 ASN A CA 1
ATOM 843 C C . ASN A 1 104 ? 17.510 -10.505 -20.137 1.00 96.38 104 ASN A C 1
ATOM 845 O O . ASN A 1 104 ? 18.252 -10.519 -21.122 1.00 96.38 104 ASN A O 1
ATOM 849 N N . ASP A 1 105 ? 17.049 -11.628 -19.580 1.00 96.94 105 ASP A N 1
ATOM 850 C CA . ASP A 1 105 ? 17.446 -12.960 -20.019 1.00 96.94 105 ASP A CA 1
ATOM 851 C C . ASP A 1 105 ? 17.035 -13.216 -21.487 1.00 96.94 105 ASP A C 1
ATOM 853 O O . ASP A 1 105 ? 15.892 -12.928 -21.874 1.00 96.94 105 ASP A O 1
ATOM 857 N N . PRO A 1 106 ? 17.913 -13.816 -22.320 1.00 95.56 106 PRO A N 1
ATOM 858 C CA . PRO A 1 106 ? 17.609 -14.116 -23.719 1.00 95.56 106 PRO A CA 1
ATOM 859 C C . PRO A 1 106 ? 16.309 -14.907 -23.935 1.00 95.56 106 PRO A C 1
ATOM 861 O O . PRO A 1 106 ? 15.660 -14.751 -24.970 1.00 95.56 106 PRO A O 1
ATOM 864 N N . ARG A 1 107 ? 15.891 -15.731 -22.962 1.00 95.12 107 ARG A N 1
ATOM 865 C CA . ARG A 1 107 ? 14.654 -16.532 -23.014 1.00 95.12 107 ARG A CA 1
ATOM 866 C C . ARG A 1 107 ? 13.380 -15.684 -23.043 1.00 95.12 107 ARG A C 1
ATOM 868 O O . ARG A 1 107 ? 12.354 -16.154 -23.535 1.00 95.12 107 ARG A O 1
ATOM 875 N N . VAL A 1 108 ? 13.432 -14.449 -22.541 1.00 95.44 108 VAL A N 1
ATOM 876 C CA . VAL A 1 108 ? 12.298 -13.504 -22.496 1.00 95.44 108 VAL A CA 1
ATOM 877 C C . VAL A 1 108 ? 12.537 -12.243 -23.333 1.00 95.44 108 VAL A C 1
ATOM 879 O O . VAL A 1 108 ? 11.774 -11.276 -23.248 1.00 95.44 108 VAL A O 1
ATOM 882 N N . ALA A 1 109 ? 13.557 -12.264 -24.197 1.00 93.00 109 ALA A N 1
ATOM 883 C CA . ALA A 1 109 ? 13.912 -11.145 -25.060 1.00 93.00 109 ALA A CA 1
ATOM 884 C C . ALA A 1 109 ? 12.717 -10.657 -25.902 1.00 93.00 109 ALA A C 1
ATOM 886 O O . ALA A 1 109 ? 11.978 -11.436 -26.511 1.00 93.00 109 ALA A O 1
ATOM 887 N N . GLY A 1 110 ? 12.512 -9.338 -25.918 1.00 92.00 110 GLY A N 1
ATOM 888 C CA . GLY A 1 110 ? 11.427 -8.690 -26.661 1.00 92.00 110 GLY A CA 1
ATOM 889 C C . GLY A 1 110 ? 10.018 -8.905 -26.092 1.00 92.00 110 GLY A C 1
ATOM 890 O O . GLY A 1 110 ? 9.050 -8.491 -26.727 1.00 92.00 110 GLY A O 1
ATOM 891 N N . LYS A 1 111 ? 9.864 -9.542 -24.920 1.00 93.56 111 LYS A N 1
ATOM 892 C CA . LYS A 1 111 ? 8.550 -9.735 -24.273 1.00 93.56 111 LYS A CA 1
ATOM 893 C C . LYS A 1 111 ? 8.173 -8.621 -23.294 1.00 93.56 111 LYS A C 1
ATOM 895 O O . LYS A 1 111 ? 6.989 -8.447 -23.021 1.00 93.56 111 LYS A O 1
ATOM 900 N N . ILE A 1 112 ? 9.150 -7.884 -22.766 1.00 93.88 112 ILE A N 1
ATOM 901 C CA . ILE A 1 112 ? 8.960 -6.866 -21.722 1.00 93.88 112 ILE A CA 1
ATOM 902 C C . ILE A 1 112 ? 8.899 -5.468 -22.374 1.00 93.88 112 ILE A C 1
ATOM 904 O O . ILE A 1 112 ? 9.909 -5.041 -22.936 1.00 93.88 112 ILE A O 1
ATOM 908 N N . PRO A 1 113 ? 7.756 -4.747 -22.316 1.00 84.12 113 PRO A N 1
ATOM 909 C CA . PRO A 1 113 ? 7.526 -3.520 -23.095 1.00 84.12 113 PRO A CA 1
ATOM 910 C C . PRO A 1 113 ? 8.467 -2.337 -22.810 1.00 84.12 113 PRO A C 1
ATOM 912 O O . PRO A 1 113 ? 8.656 -1.500 -23.684 1.00 84.12 113 PRO A O 1
ATOM 915 N N . GLU A 1 114 ? 9.084 -2.265 -21.626 1.00 86.44 114 GLU A N 1
ATOM 916 C CA . GLU A 1 114 ? 9.990 -1.172 -21.238 1.00 86.44 114 GLU A CA 1
ATOM 917 C C . GLU A 1 114 ? 11.185 -1.685 -20.415 1.00 86.44 114 GLU A C 1
ATOM 919 O O . GLU A 1 114 ? 11.466 -1.192 -19.325 1.00 86.44 114 GLU A O 1
ATOM 924 N N . LEU A 1 115 ? 11.908 -2.690 -20.930 1.00 91.81 115 LEU A N 1
ATOM 925 C CA . LEU A 1 115 ? 13.031 -3.329 -20.220 1.00 91.81 115 LEU A CA 1
ATOM 926 C C . LEU A 1 115 ? 14.070 -2.332 -19.663 1.00 91.81 115 LEU A C 1
ATOM 928 O O . LEU A 1 115 ? 14.603 -2.544 -18.578 1.00 91.81 115 LEU A O 1
ATOM 932 N N . ALA A 1 116 ? 14.321 -1.223 -20.366 1.00 91.19 116 ALA A N 1
ATOM 933 C CA . ALA A 1 116 ? 15.267 -0.188 -19.940 1.00 91.19 116 ALA A CA 1
ATOM 934 C C . ALA A 1 116 ? 14.861 0.543 -18.644 1.00 91.19 116 ALA A C 1
ATOM 936 O O . ALA A 1 116 ? 15.717 1.113 -17.980 1.00 91.19 116 ALA A O 1
ATOM 937 N N . ARG A 1 117 ? 13.572 0.535 -18.278 1.00 90.38 117 ARG A N 1
ATOM 938 C CA . ARG A 1 117 ? 13.072 1.129 -17.027 1.00 90.38 117 ARG A CA 1
ATOM 939 C C . ARG A 1 117 ? 13.040 0.147 -15.862 1.00 90.38 117 ARG A C 1
ATOM 941 O O . ARG A 1 117 ? 12.751 0.546 -14.737 1.00 90.38 117 ARG A O 1
ATOM 948 N N . VAL A 1 118 ? 13.271 -1.137 -16.130 1.00 93.00 118 VAL A N 1
ATOM 949 C CA . VAL A 1 118 ? 13.230 -2.181 -15.110 1.00 93.00 118 VAL A CA 1
ATOM 950 C C . VAL A 1 118 ? 14.503 -2.084 -14.267 1.00 93.00 118 VAL A C 1
ATOM 952 O O . VAL A 1 118 ? 15.590 -2.291 -14.809 1.00 93.00 118 VAL A O 1
ATOM 955 N N . PRO A 1 119 ? 14.405 -1.794 -12.958 1.00 90.12 119 PRO A N 1
ATOM 956 C CA . PRO A 1 119 ? 15.577 -1.785 -12.092 1.00 90.12 119 PRO A CA 1
ATOM 957 C C . PRO A 1 119 ? 16.154 -3.200 -11.948 1.00 90.12 119 PRO A C 1
ATOM 959 O O . PRO A 1 119 ? 15.398 -4.181 -11.902 1.00 90.12 119 PRO A O 1
ATOM 962 N N . ARG A 1 120 ? 17.491 -3.292 -11.853 1.00 88.19 120 ARG A N 1
ATOM 963 C CA . ARG A 1 120 ? 18.246 -4.554 -11.686 1.00 88.19 120 ARG A CA 1
ATOM 964 C C . ARG A 1 120 ? 17.795 -5.636 -12.671 1.00 88.19 120 ARG A C 1
ATOM 966 O O . ARG A 1 120 ? 17.455 -6.753 -12.288 1.00 88.19 120 ARG A O 1
ATOM 973 N N . ASN A 1 121 ? 17.654 -5.268 -13.947 1.00 93.12 121 ASN A N 1
ATOM 974 C CA . ASN A 1 121 ? 17.062 -6.139 -14.969 1.00 93.12 121 ASN A CA 1
ATOM 975 C C . ASN A 1 121 ? 17.901 -7.388 -15.299 1.00 93.12 121 ASN A C 1
ATOM 977 O O . ASN A 1 121 ? 17.423 -8.259 -16.018 1.00 93.12 121 ASN A O 1
ATOM 981 N N . ASP A 1 122 ? 19.110 -7.472 -14.764 1.00 92.56 122 ASP A N 1
ATOM 982 C CA . ASP A 1 122 ? 20.070 -8.569 -14.817 1.00 92.56 122 ASP A CA 1
ATOM 983 C C . ASP A 1 122 ? 19.950 -9.566 -13.659 1.00 92.56 122 ASP A C 1
ATOM 985 O O . ASP A 1 122 ? 20.525 -10.652 -13.721 1.00 92.56 122 ASP A O 1
ATOM 989 N N . GLU A 1 123 ? 19.152 -9.250 -12.641 1.00 89.75 123 GLU A N 1
ATOM 990 C CA . GLU A 1 123 ? 18.962 -10.098 -11.467 1.00 89.75 123 GLU A CA 1
ATOM 991 C C . GLU A 1 123 ? 17.570 -10.759 -11.454 1.00 89.75 123 GLU A C 1
ATOM 993 O O . GLU A 1 123 ? 16.581 -10.137 -11.871 1.00 89.75 123 GLU A O 1
ATOM 998 N N . PRO A 1 124 ? 17.442 -12.002 -10.944 1.00 89.62 124 PRO A N 1
ATOM 999 C CA . PRO A 1 124 ? 16.154 -12.611 -10.605 1.00 89.62 124 PRO A CA 1
ATOM 1000 C C . PRO A 1 124 ? 15.376 -11.819 -9.544 1.00 89.62 124 PRO A C 1
ATOM 1002 O O . PRO A 1 124 ? 15.899 -10.901 -8.915 1.00 89.62 124 PRO A O 1
ATOM 1005 N N . THR A 1 125 ? 14.093 -12.140 -9.361 1.00 87.94 125 THR A N 1
ATOM 1006 C CA . THR A 1 125 ? 13.250 -11.419 -8.395 1.00 87.94 125 THR A CA 1
ATOM 1007 C C . THR A 1 125 ? 13.681 -11.655 -6.946 1.00 87.94 125 THR A C 1
ATOM 1009 O O . THR A 1 125 ? 13.992 -12.776 -6.543 1.00 87.94 125 THR A O 1
ATOM 1012 N N . ALA A 1 126 ? 13.619 -10.589 -6.145 1.00 84.12 126 ALA A N 1
ATOM 1013 C CA . ALA A 1 126 ? 13.792 -10.622 -4.693 1.00 84.12 126 ALA A CA 1
ATOM 1014 C C . ALA A 1 126 ? 12.453 -10.512 -3.936 1.00 84.12 126 ALA A C 1
ATOM 1016 O O . ALA A 1 126 ? 12.433 -10.445 -2.703 1.00 84.12 126 ALA A O 1
ATOM 1017 N N . PHE A 1 127 ? 11.325 -10.440 -4.650 1.00 86.56 127 PHE A N 1
ATOM 1018 C CA . PHE A 1 127 ? 10.022 -10.262 -4.024 1.00 86.56 127 PHE A CA 1
ATOM 1019 C C . PHE A 1 127 ? 9.517 -11.545 -3.375 1.00 86.56 127 PHE A C 1
ATOM 1021 O O . PHE A 1 127 ? 9.826 -12.668 -3.784 1.00 86.56 127 PHE A O 1
ATOM 1028 N N . ALA A 1 128 ? 8.689 -11.359 -2.346 1.00 86.50 128 ALA A N 1
ATOM 1029 C CA . ALA A 1 128 ? 8.026 -12.472 -1.701 1.00 86.50 128 ALA A CA 1
ATOM 1030 C C . ALA A 1 128 ? 7.118 -13.200 -2.712 1.00 86.50 128 ALA A C 1
ATOM 1032 O O . ALA A 1 128 ? 6.446 -12.551 -3.520 1.00 86.50 128 ALA A O 1
ATOM 1033 N N . PRO A 1 129 ? 7.019 -14.529 -2.629 1.00 86.19 129 PRO A N 1
ATOM 1034 C CA . PRO A 1 129 ? 6.202 -15.336 -3.527 1.00 86.19 129 PRO A CA 1
ATOM 1035 C C . PRO A 1 129 ? 4.742 -14.879 -3.691 1.00 86.19 129 PRO A C 1
ATOM 1037 O O . PRO A 1 129 ? 4.197 -14.937 -4.791 1.00 86.19 129 PRO A O 1
ATOM 1040 N N . GLY A 1 130 ? 4.089 -14.363 -2.644 1.00 89.12 130 GLY A N 1
ATOM 1041 C CA . GLY A 1 130 ? 2.736 -13.812 -2.776 1.00 89.12 130 GLY A CA 1
ATOM 1042 C C . GLY A 1 130 ? 2.683 -12.512 -3.585 1.00 89.12 130 GLY A C 1
ATOM 1043 O O . GLY A 1 130 ? 1.689 -12.261 -4.268 1.00 89.12 130 GLY A O 1
ATOM 1044 N N . ALA A 1 131 ? 3.740 -11.696 -3.544 1.00 91.88 131 ALA A N 1
ATOM 1045 C CA . ALA A 1 131 ? 3.849 -10.496 -4.371 1.00 91.88 131 ALA A CA 1
ATOM 1046 C C . ALA A 1 131 ? 4.058 -10.874 -5.846 1.00 91.88 131 ALA A C 1
ATOM 1048 O O . ALA A 1 131 ? 3.397 -10.314 -6.715 1.00 91.88 131 ALA A O 1
ATOM 1049 N N . GLU A 1 132 ? 4.847 -11.912 -6.130 1.00 92.25 132 GLU A N 1
ATOM 1050 C CA . GLU A 1 132 ? 4.971 -12.465 -7.484 1.00 92.25 132 GLU A CA 1
ATOM 1051 C C . GLU A 1 132 ? 3.624 -12.936 -8.049 1.00 92.25 132 GLU A C 1
ATOM 1053 O O . GLU A 1 132 ? 3.289 -12.647 -9.200 1.00 92.25 132 GLU A O 1
ATOM 1058 N N . VAL A 1 133 ? 2.791 -13.594 -7.237 1.00 91.75 133 VAL A N 1
ATOM 1059 C CA . VAL A 1 133 ? 1.430 -13.982 -7.652 1.00 91.75 133 VAL A CA 1
ATOM 1060 C C . VAL A 1 133 ? 0.588 -12.760 -8.032 1.00 91.75 133 VAL A C 1
ATOM 1062 O O . VAL A 1 133 ? -0.107 -12.776 -9.053 1.00 91.75 133 VAL A O 1
ATOM 1065 N N . LEU A 1 134 ? 0.669 -11.684 -7.245 1.00 93.62 134 LEU A N 1
ATOM 1066 C CA . LEU A 1 134 ? 0.011 -10.413 -7.550 1.00 93.62 134 LEU A CA 1
ATOM 1067 C C . LEU A 1 134 ? 0.522 -9.825 -8.877 1.00 93.62 134 LEU A C 1
ATOM 1069 O O . LEU A 1 134 ? -0.278 -9.407 -9.715 1.00 93.62 134 LEU A O 1
ATOM 1073 N N . PHE A 1 135 ? 1.833 -9.836 -9.105 1.00 94.25 135 PHE A N 1
ATOM 1074 C CA . PHE A 1 135 ? 2.461 -9.305 -10.317 1.00 94.25 135 PHE A CA 1
ATOM 1075 C C . PHE A 1 135 ? 2.086 -10.090 -11.574 1.00 94.25 135 PHE A C 1
ATOM 1077 O O . PHE A 1 135 ? 1.835 -9.507 -12.631 1.00 94.25 135 PHE A O 1
ATOM 1084 N N . ARG A 1 136 ? 1.943 -11.412 -11.456 1.00 93.75 136 ARG A N 1
ATOM 1085 C CA . ARG A 1 136 ? 1.424 -12.261 -12.532 1.00 93.75 136 ARG A CA 1
ATOM 1086 C C . ARG A 1 136 ? -0.013 -11.911 -12.909 1.00 93.75 136 ARG A C 1
ATOM 1088 O O . ARG A 1 136 ? -0.353 -11.978 -14.094 1.00 93.75 136 ARG A O 1
ATOM 1095 N N . ALA A 1 137 ? -0.846 -11.562 -11.928 1.00 93.75 137 ALA A N 1
ATOM 1096 C CA . ALA A 1 137 ? -2.262 -11.267 -12.133 1.00 93.75 137 ALA A CA 1
ATOM 1097 C C . ALA A 1 137 ? -2.504 -9.915 -12.826 1.00 93.75 137 ALA A C 1
ATOM 1099 O O . ALA A 1 137 ? -3.481 -9.774 -13.561 1.00 93.75 137 ALA A O 1
ATOM 1100 N N . ILE A 1 138 ? -1.619 -8.934 -12.622 1.00 94.12 138 ILE A N 1
ATOM 1101 C CA . ILE A 1 138 ? -1.740 -7.607 -13.234 1.00 94.12 138 ILE A CA 1
ATOM 1102 C C . ILE A 1 138 ? -1.005 -7.599 -14.588 1.00 94.12 138 ILE A C 1
ATOM 1104 O O . ILE A 1 138 ? 0.184 -7.924 -14.645 1.00 94.12 138 ILE A O 1
ATOM 1108 N N . PRO A 1 139 ? -1.675 -7.264 -15.706 1.00 92.06 139 PRO A N 1
ATOM 1109 C CA . PRO A 1 139 ? -1.035 -7.227 -17.017 1.00 92.06 139 PRO A CA 1
ATOM 1110 C C . PRO A 1 139 ? -0.011 -6.090 -17.113 1.00 92.06 139 PRO A C 1
ATOM 1112 O O . PRO A 1 139 ? -0.191 -5.023 -16.530 1.00 92.06 139 PRO A O 1
ATOM 1115 N N . ALA A 1 140 ? 1.041 -6.312 -17.904 1.00 91.44 140 ALA A N 1
ATOM 1116 C CA . ALA A 1 140 ? 1.999 -5.265 -18.239 1.00 91.44 140 ALA A CA 1
ATOM 1117 C C . ALA A 1 140 ? 1.372 -4.236 -19.191 1.00 91.44 140 ALA A C 1
ATOM 1119 O O . ALA A 1 140 ? 0.663 -4.592 -20.136 1.00 91.44 140 ALA A O 1
ATOM 1120 N N . THR A 1 141 ? 1.650 -2.964 -18.940 1.00 90.06 141 THR A N 1
ATOM 1121 C CA . THR A 1 141 ? 1.116 -1.806 -19.653 1.00 90.06 141 THR A CA 1
ATOM 1122 C C . THR A 1 141 ? 2.212 -0.762 -19.849 1.00 90.06 141 THR A C 1
ATOM 1124 O O . THR A 1 141 ? 3.089 -0.601 -19.013 1.00 90.06 141 THR A O 1
ATOM 1127 N N . ASN A 1 142 ? 2.128 0.049 -20.903 1.00 87.00 142 ASN A N 1
ATOM 1128 C CA . ASN A 1 142 ? 3.124 1.106 -21.164 1.00 87.00 142 ASN A CA 1
ATOM 1129 C C . ASN A 1 142 ? 3.023 2.310 -20.201 1.00 87.00 142 ASN A C 1
ATOM 1131 O O . ASN A 1 142 ? 3.665 3.337 -20.395 1.00 87.00 142 ASN A O 1
ATOM 1135 N N . ASN A 1 143 ? 2.146 2.241 -19.201 1.00 89.75 143 ASN A N 1
ATOM 1136 C CA . ASN A 1 143 ? 1.994 3.256 -18.168 1.00 89.75 143 ASN A CA 1
ATOM 1137 C C . ASN A 1 143 ? 1.681 2.590 -16.822 1.00 89.75 143 ASN A C 1
ATOM 1139 O O . ASN A 1 143 ? 1.231 1.448 -16.773 1.00 89.75 143 ASN A O 1
ATOM 1143 N N . ALA A 1 144 ? 1.876 3.326 -15.731 1.00 93.12 144 ALA A N 1
ATOM 1144 C CA . ALA A 1 144 ? 1.636 2.834 -14.375 1.00 93.12 144 ALA A CA 1
ATOM 1145 C C . ALA A 1 144 ? 0.180 3.002 -13.891 1.00 93.12 144 ALA A C 1
ATOM 1147 O O . ALA A 1 144 ? -0.110 2.718 -12.730 1.00 93.12 144 ALA A O 1
ATOM 1148 N N . LEU A 1 145 ? -0.750 3.483 -14.729 1.00 94.75 145 LEU A N 1
ATOM 1149 C CA . LEU A 1 145 ? -2.090 3.895 -14.285 1.00 94.75 145 LEU A CA 1
ATOM 1150 C C . LEU A 1 145 ? -2.886 2.739 -13.671 1.00 94.75 145 LEU A C 1
ATOM 1152 O O . LEU A 1 145 ? -3.571 2.929 -12.665 1.00 94.75 145 LEU A O 1
ATOM 1156 N N . LEU A 1 146 ? -2.783 1.543 -14.254 1.00 94.94 146 LEU A N 1
ATOM 1157 C CA . LEU A 1 146 ? -3.476 0.361 -13.748 1.00 94.94 146 LEU A CA 1
ATOM 1158 C C . LEU A 1 146 ? -2.983 -0.011 -12.342 1.00 94.94 146 LEU A C 1
ATOM 1160 O O . LEU A 1 146 ? -3.795 -0.193 -11.438 1.00 94.94 146 LEU A O 1
ATOM 1164 N N . TYR A 1 147 ? -1.664 -0.032 -12.140 1.00 95.25 147 TYR A N 1
ATOM 1165 C CA . TYR A 1 147 ? -1.043 -0.295 -10.840 1.00 95.25 147 TYR A CA 1
ATOM 1166 C C . TYR A 1 147 ? -1.425 0.774 -9.808 1.00 95.25 147 TYR A C 1
ATOM 1168 O O . TYR A 1 147 ? -1.905 0.430 -8.729 1.00 95.25 147 TYR A O 1
ATOM 1176 N N . LYS A 1 148 ? -1.334 2.065 -10.168 1.00 96.56 148 LYS A N 1
ATOM 1177 C CA . LYS A 1 148 ? -1.789 3.182 -9.316 1.00 96.56 148 LYS A CA 1
ATOM 1178 C C . LYS A 1 148 ? -3.250 3.031 -8.902 1.00 96.56 148 LYS A C 1
ATOM 1180 O O . LYS A 1 148 ? -3.595 3.285 -7.754 1.00 96.56 148 LYS A O 1
ATOM 1185 N N . THR A 1 149 ? -4.110 2.592 -9.819 1.00 95.94 149 THR A N 1
ATOM 1186 C CA . THR A 1 149 ? -5.545 2.426 -9.552 1.00 95.94 149 THR A CA 1
ATOM 1187 C C . THR A 1 149 ? -5.816 1.249 -8.618 1.00 95.94 149 THR A C 1
ATOM 1189 O O . THR A 1 149 ? -6.590 1.393 -7.676 1.00 95.94 149 THR A O 1
ATOM 1192 N N . ILE A 1 150 ? -5.174 0.098 -8.838 1.00 96.88 150 ILE A N 1
ATOM 1193 C CA . ILE A 1 150 ? -5.344 -1.098 -7.996 1.00 96.88 150 ILE A CA 1
ATOM 1194 C C . ILE A 1 150 ? -4.840 -0.827 -6.573 1.00 96.88 150 ILE A C 1
ATOM 1196 O O . ILE A 1 150 ? -5.560 -1.057 -5.601 1.00 96.88 150 ILE A O 1
ATOM 1200 N N . PHE A 1 151 ? -3.625 -0.296 -6.445 1.00 97.06 151 PHE A N 1
ATOM 1201 C CA . PHE A 1 151 ? -3.004 0.005 -5.151 1.00 97.06 151 PHE A CA 1
ATOM 1202 C C . PHE A 1 151 ? -3.693 1.175 -4.449 1.00 97.06 151 PHE A C 1
ATOM 1204 O O . PHE A 1 151 ? -3.956 1.134 -3.249 1.00 97.06 151 PHE A O 1
ATOM 1211 N N . GLY A 1 152 ? -4.115 2.174 -5.218 1.00 96.56 152 GLY A N 1
ATOM 1212 C CA . GLY A 1 152 ? -4.942 3.262 -4.730 1.00 96.56 152 GLY A CA 1
ATOM 1213 C C . GLY A 1 152 ? -6.315 2.823 -4.224 1.00 96.56 152 GLY A C 1
ATOM 1214 O O . GLY A 1 152 ? -6.787 3.326 -3.206 1.00 96.56 152 GLY A O 1
ATOM 1215 N N . ALA A 1 153 ? -6.956 1.860 -4.889 1.00 97.62 153 ALA A N 1
ATOM 1216 C CA . ALA A 1 153 ? -8.205 1.279 -4.410 1.00 97.62 153 ALA A CA 1
ATOM 1217 C C . ALA A 1 153 ? -7.996 0.525 -3.089 1.00 97.62 153 ALA A C 1
ATOM 1219 O O . ALA A 1 153 ? -8.807 0.675 -2.177 1.00 97.62 153 ALA A O 1
ATOM 1220 N N . ALA A 1 154 ? -6.899 -0.229 -2.955 1.00 98.25 154 ALA A N 1
ATOM 1221 C CA . ALA A 1 154 ? -6.547 -0.896 -1.702 1.00 98.25 154 ALA A CA 1
ATOM 1222 C C . ALA A 1 154 ? -6.324 0.105 -0.551 1.00 98.25 154 ALA A C 1
ATOM 1224 O O . ALA A 1 154 ? -6.868 -0.097 0.535 1.00 98.25 154 ALA A O 1
ATOM 1225 N N . ASP A 1 155 ? -5.621 1.217 -0.797 1.00 98.06 155 ASP A N 1
ATOM 1226 C CA . ASP A 1 155 ? -5.460 2.317 0.170 1.00 98.06 155 ASP A CA 1
ATOM 1227 C C . ASP A 1 155 ? -6.815 2.905 0.609 1.00 98.06 155 ASP A C 1
ATOM 1229 O O . ASP A 1 155 ? -7.114 2.990 1.802 1.00 98.06 155 ASP A O 1
ATOM 1233 N N . LEU A 1 156 ? -7.696 3.240 -0.340 1.00 98.38 156 LEU A N 1
ATOM 1234 C CA . LEU A 1 156 ? -9.022 3.784 -0.021 1.00 98.38 156 LEU A CA 1
ATOM 1235 C C . LEU A 1 156 ? -9.903 2.785 0.745 1.00 98.38 156 LEU A C 1
ATOM 1237 O O . LEU A 1 156 ? -10.645 3.188 1.645 1.00 98.38 156 LEU A O 1
ATOM 1241 N N . LEU A 1 157 ? -9.813 1.488 0.431 1.00 98.44 157 LEU A N 1
ATOM 1242 C CA . LEU A 1 157 ? -10.494 0.428 1.178 1.00 98.44 157 LEU A CA 1
ATOM 1243 C C . LEU A 1 157 ? -9.941 0.295 2.602 1.00 98.44 157 LEU A C 1
ATOM 1245 O O . LEU A 1 157 ? -10.728 0.151 3.540 1.00 98.44 157 LEU A O 1
ATOM 1249 N N . ALA A 1 158 ? -8.622 0.402 2.787 1.00 98.38 158 ALA A N 1
ATOM 1250 C CA . ALA A 1 158 ? -8.001 0.427 4.109 1.00 98.38 158 ALA A CA 1
ATOM 1251 C C . ALA A 1 158 ? -8.508 1.616 4.937 1.00 98.38 158 ALA A C 1
ATOM 1253 O O . ALA A 1 158 ? -8.910 1.433 6.083 1.00 98.38 158 ALA A O 1
ATOM 1254 N N . ILE A 1 159 ? -8.598 2.812 4.348 1.00 98.38 159 ILE A N 1
ATOM 1255 C CA . ILE A 1 159 ? -9.140 4.011 5.012 1.00 98.38 159 ILE A CA 1
ATOM 1256 C C . ILE A 1 159 ? -10.621 3.842 5.361 1.00 98.38 159 ILE A C 1
ATOM 1258 O O . ILE A 1 159 ? -11.045 4.166 6.473 1.00 98.38 159 ILE A O 1
ATOM 1262 N N . ALA A 1 160 ? -11.419 3.307 4.434 1.00 98.06 160 ALA A N 1
ATOM 1263 C CA . ALA A 1 160 ? -12.830 3.030 4.680 1.00 98.06 160 ALA A CA 1
ATOM 1264 C C . ALA A 1 160 ? -13.019 2.037 5.835 1.00 98.06 160 ALA A C 1
ATOM 1266 O O . ALA A 1 160 ? -13.966 2.174 6.614 1.00 98.06 160 ALA A O 1
ATOM 1267 N N . LEU A 1 161 ? -12.117 1.060 5.960 1.00 97.94 161 LEU A N 1
ATOM 1268 C CA . LEU A 1 161 ? -12.135 0.087 7.041 1.00 97.94 161 LEU A CA 1
ATOM 1269 C C . LEU A 1 161 ? -11.628 0.678 8.360 1.00 97.94 161 LEU A C 1
ATOM 1271 O O . LEU A 1 161 ? -12.257 0.443 9.385 1.00 97.94 161 LEU A O 1
ATOM 1275 N N . LEU A 1 162 ? -10.592 1.521 8.342 1.00 97.56 162 LEU A N 1
ATOM 1276 C CA . LEU A 1 162 ? -10.136 2.275 9.517 1.00 97.56 162 LEU A CA 1
ATOM 1277 C C . LEU A 1 162 ? -11.263 3.121 10.116 1.00 97.56 162 LEU A C 1
ATOM 1279 O O . LEU A 1 162 ? -11.427 3.135 11.328 1.00 97.56 162 LEU A O 1
ATOM 1283 N N . LEU A 1 163 ? -12.110 3.740 9.291 1.00 96.31 163 LEU A N 1
ATOM 1284 C CA . LEU A 1 163 ? -13.298 4.469 9.759 1.00 96.31 163 LEU A CA 1
ATOM 1285 C C . LEU A 1 163 ? -14.374 3.586 10.417 1.00 96.31 163 LEU A C 1
ATOM 1287 O O . LEU A 1 163 ? -15.325 4.110 11.001 1.00 96.31 163 LEU A O 1
ATOM 1291 N N . ARG A 1 164 ? -14.281 2.257 10.292 1.00 96.19 164 ARG A N 1
ATOM 1292 C CA . ARG A 1 164 ? -15.124 1.302 11.031 1.00 96.19 164 ARG A CA 1
ATOM 1293 C C . ARG A 1 164 ? -14.529 0.909 12.383 1.00 96.19 164 ARG A C 1
ATOM 1295 O O . ARG A 1 164 ? -15.274 0.334 13.173 1.00 96.19 164 ARG A O 1
ATOM 1302 N N . LEU A 1 165 ? -13.239 1.178 12.594 1.00 96.38 165 LEU A N 1
ATOM 1303 C CA . LEU A 1 165 ? -12.461 0.850 13.796 1.00 96.38 165 LEU A CA 1
ATOM 1304 C C . LEU A 1 165 ? -12.246 2.075 14.689 1.00 96.38 165 LEU A C 1
ATOM 1306 O O . LEU A 1 165 ? -12.222 1.976 15.908 1.00 96.38 165 LEU A O 1
ATOM 1310 N N . LEU A 1 166 ? -12.062 3.234 14.063 1.00 95.56 166 LEU A N 1
ATOM 1311 C CA . LEU A 1 166 ? -11.641 4.475 14.693 1.00 95.56 166 LEU A CA 1
ATOM 1312 C C . LEU A 1 166 ? -12.639 5.589 14.383 1.00 95.56 166 LEU A C 1
ATOM 1314 O O . LEU A 1 166 ? -13.345 5.574 13.369 1.00 95.56 166 LEU A O 1
ATOM 1318 N N . ASP A 1 167 ? -12.664 6.600 15.246 1.00 94.00 167 ASP A N 1
ATOM 1319 C CA . ASP A 1 167 ? -13.345 7.849 14.943 1.00 94.00 167 ASP A CA 1
ATOM 1320 C C . ASP A 1 167 ? -12.632 8.605 13.802 1.00 94.00 167 ASP A C 1
ATOM 1322 O O . ASP A 1 167 ? -11.490 8.326 13.424 1.00 94.00 167 ASP A O 1
ATOM 1326 N N . LYS A 1 168 ? -13.328 9.585 13.221 1.00 94.06 168 LYS A N 1
ATOM 1327 C CA . LYS A 1 168 ? -12.831 10.320 12.049 1.00 94.06 168 LYS A CA 1
ATOM 1328 C C . LYS A 1 168 ? -11.623 11.184 12.390 1.00 94.06 168 LYS A C 1
ATOM 1330 O O . LYS A 1 168 ? -10.762 11.371 11.536 1.00 94.06 168 LYS A O 1
ATOM 1335 N N . GLN A 1 169 ? -11.592 11.734 13.599 1.00 93.62 169 GLN A N 1
ATOM 1336 C CA . GLN A 1 169 ? -10.534 12.611 14.072 1.00 93.62 169 GLN A CA 1
ATOM 1337 C C . GLN A 1 169 ? -9.226 11.826 14.214 1.00 93.62 169 GLN A C 1
ATOM 1339 O O . GLN A 1 169 ? -8.173 12.320 13.818 1.00 93.62 169 GLN A O 1
ATOM 1344 N N . THR A 1 170 ? -9.303 10.573 14.660 1.00 95.31 170 THR A N 1
ATOM 1345 C CA . THR A 1 170 ? -8.163 9.653 14.692 1.00 95.31 170 THR A CA 1
ATOM 1346 C C . THR A 1 170 ? -7.789 9.161 13.289 1.00 95.31 170 THR A C 1
ATOM 1348 O O . THR A 1 170 ? -6.616 9.179 12.918 1.00 95.31 170 THR A O 1
ATOM 1351 N N . ALA A 1 171 ? -8.766 8.776 12.461 1.00 96.75 171 ALA A N 1
ATOM 1352 C CA . ALA A 1 171 ? -8.503 8.259 11.114 1.00 96.75 171 ALA A CA 1
ATOM 1353 C C . ALA A 1 171 ? -7.875 9.297 10.159 1.00 96.75 171 ALA A C 1
ATOM 1355 O O . ALA A 1 171 ? -7.185 8.913 9.212 1.00 96.75 171 ALA A O 1
ATOM 1356 N N . VAL A 1 172 ? -8.079 10.602 10.397 1.00 97.06 172 VAL A N 1
ATOM 1357 C CA . VAL A 1 172 ? -7.488 11.686 9.587 1.00 97.06 172 VAL A CA 1
ATOM 1358 C C . VAL A 1 172 ? -5.964 11.627 9.557 1.00 97.06 172 VAL A C 1
ATOM 1360 O O . VAL A 1 172 ? -5.381 11.844 8.498 1.00 97.06 172 VAL A O 1
ATOM 1363 N N . TRP A 1 173 ? -5.319 11.259 10.666 1.00 97.31 173 TRP A N 1
ATOM 1364 C CA . TRP A 1 173 ? -3.858 11.143 10.741 1.00 97.31 173 TRP A CA 1
ATOM 1365 C C . TRP A 1 173 ? -3.284 10.107 9.774 1.00 97.31 173 TRP A C 1
ATOM 1367 O O . TRP A 1 173 ? -2.132 10.186 9.364 1.00 97.31 173 TRP A O 1
ATOM 1377 N N . PHE A 1 174 ? -4.083 9.121 9.381 1.00 97.62 174 PHE A N 1
ATOM 1378 C CA . PHE A 1 174 ? -3.690 8.192 8.337 1.00 97.62 174 PHE A CA 1
ATOM 1379 C C . PHE A 1 174 ? -4.163 8.682 6.962 1.00 97.62 174 PHE A C 1
ATOM 1381 O O . PHE A 1 174 ? -3.376 8.802 6.023 1.00 97.62 174 PHE A O 1
ATOM 1388 N N . ALA A 1 175 ? -5.449 9.019 6.847 1.00 97.81 175 ALA A N 1
ATOM 1389 C CA . ALA A 1 175 ? -6.078 9.329 5.570 1.00 97.81 175 ALA A CA 1
ATOM 1390 C C . ALA A 1 175 ? -5.523 10.594 4.903 1.00 97.81 175 ALA A C 1
ATOM 1392 O O . ALA A 1 175 ? -5.463 10.661 3.679 1.00 97.81 175 ALA A O 1
ATOM 1393 N N . TRP A 1 176 ? -5.115 11.602 5.672 1.00 98.12 176 TRP A N 1
ATOM 1394 C CA . TRP A 1 176 ? -4.599 12.867 5.141 1.00 98.12 176 TRP A CA 1
ATOM 1395 C C . TRP A 1 176 ? -3.077 12.940 5.128 1.00 98.12 176 TRP A C 1
ATOM 1397 O O . TRP A 1 176 ? -2.528 13.967 4.742 1.00 98.12 176 TRP A O 1
ATOM 1407 N N . ASN A 1 177 ? -2.385 11.873 5.523 1.00 98.00 177 ASN A N 1
ATOM 1408 C CA . ASN A 1 177 ? -0.935 11.856 5.503 1.00 98.00 177 ASN A CA 1
ATOM 1409 C C . ASN A 1 177 ? -0.427 11.948 4.045 1.00 98.00 177 ASN A C 1
ATOM 1411 O O . ASN A 1 177 ? -0.728 11.055 3.243 1.00 98.00 177 ASN A O 1
ATOM 1415 N N . PRO A 1 178 ? 0.342 12.996 3.681 1.00 97.44 178 PRO A N 1
ATOM 1416 C CA . PRO A 1 178 ? 0.828 13.171 2.315 1.00 97.44 178 PRO A CA 1
ATOM 1417 C C . PRO A 1 178 ? 1.755 12.031 1.882 1.00 97.44 178 PRO A C 1
ATOM 1419 O O . PRO A 1 178 ? 1.716 11.637 0.721 1.00 97.44 178 PRO A O 1
ATOM 1422 N N . LEU A 1 179 ? 2.521 11.440 2.807 1.00 96.06 179 LEU A N 1
ATOM 1423 C CA . LEU A 1 179 ? 3.378 10.295 2.507 1.00 96.06 179 LEU A CA 1
ATOM 1424 C C . LEU A 1 179 ? 2.549 9.082 2.079 1.00 96.06 179 LEU A C 1
ATOM 1426 O O . LEU A 1 179 ? 2.876 8.446 1.090 1.00 96.06 179 LEU A O 1
ATOM 1430 N N . VAL A 1 180 ? 1.440 8.796 2.767 1.00 97.12 180 VAL A N 1
ATOM 1431 C CA . VAL A 1 180 ? 0.547 7.677 2.415 1.00 97.12 180 VAL A CA 1
ATOM 1432 C C . VAL A 1 180 ? -0.040 7.878 1.015 1.00 97.12 180 VAL A C 1
ATOM 1434 O O . VAL A 1 180 ? 0.013 6.972 0.183 1.00 97.12 180 VAL A O 1
ATOM 1437 N N . ALA A 1 181 ? -0.557 9.080 0.733 1.00 97.31 181 ALA A N 1
ATOM 1438 C CA . ALA A 1 181 ? -1.119 9.406 -0.577 1.00 97.31 181 ALA A CA 1
ATOM 1439 C C . ALA A 1 181 ? -0.065 9.308 -1.694 1.00 97.31 181 ALA A C 1
ATOM 1441 O O . ALA A 1 181 ? -0.335 8.727 -2.749 1.00 97.31 181 ALA A O 1
ATOM 1442 N N . TYR A 1 182 ? 1.138 9.837 -1.452 1.00 96.69 182 TYR A N 1
ATOM 1443 C CA . TYR A 1 182 ? 2.258 9.753 -2.383 1.00 96.69 182 TYR A CA 1
ATOM 1444 C C . TYR A 1 182 ? 2.688 8.303 -2.610 1.00 96.69 182 TYR A C 1
ATOM 1446 O O . TYR A 1 182 ? 2.665 7.847 -3.746 1.00 96.69 182 TYR A O 1
ATOM 1454 N N . SER A 1 183 ? 3.015 7.549 -1.560 1.00 95.12 183 SER A N 1
ATOM 1455 C CA . SER A 1 183 ? 3.570 6.198 -1.679 1.00 95.12 183 SER A CA 1
ATOM 1456 C C . SER A 1 183 ? 2.613 5.223 -2.368 1.00 95.12 183 SER A C 1
ATOM 1458 O O . SER A 1 183 ? 3.026 4.474 -3.252 1.00 95.12 183 SER A O 1
ATOM 1460 N N . PHE A 1 184 ? 1.328 5.226 -2.008 1.00 95.38 184 PHE A N 1
ATOM 1461 C CA . PHE A 1 184 ? 0.390 4.218 -2.514 1.00 95.38 184 PHE A CA 1
ATOM 1462 C C . PHE A 1 184 ? -0.267 4.600 -3.837 1.00 95.38 184 PHE A C 1
ATOM 1464 O O . PHE A 1 184 ? -0.437 3.741 -4.699 1.00 95.38 184 PHE A O 1
ATOM 1471 N N . PHE A 1 185 ? -0.613 5.875 -4.025 1.00 94.12 185 PHE A N 1
ATOM 1472 C CA . PHE A 1 185 ? -1.332 6.327 -5.219 1.00 94.12 185 PHE A CA 1
ATOM 1473 C C . PHE A 1 185 ? -0.410 7.004 -6.241 1.00 94.12 185 PHE A C 1
ATOM 1475 O O . PHE A 1 185 ? -0.583 6.827 -7.446 1.00 94.12 185 PHE A O 1
ATOM 1482 N N . GLY A 1 186 ? 0.581 7.768 -5.774 1.00 94.50 186 GLY A N 1
ATOM 1483 C CA . GLY A 1 186 ? 1.577 8.423 -6.625 1.00 94.50 186 GLY A CA 1
ATOM 1484 C C . GLY A 1 186 ? 2.630 7.442 -7.130 1.00 94.50 186 GLY A C 1
ATOM 1485 O O . GLY A 1 186 ? 2.662 7.136 -8.319 1.00 94.50 186 GLY A O 1
ATOM 1486 N N . ALA A 1 187 ? 3.433 6.902 -6.220 1.00 93.81 187 ALA A N 1
ATOM 1487 C CA . ALA A 1 187 ? 4.521 5.977 -6.506 1.00 93.81 187 ALA A CA 1
ATOM 1488 C C . ALA A 1 187 ? 4.049 4.542 -6.815 1.00 93.81 187 ALA A C 1
ATOM 1490 O O . ALA A 1 187 ? 4.826 3.759 -7.351 1.00 93.81 187 ALA A O 1
ATOM 1491 N N . ALA A 1 188 ? 2.781 4.201 -6.548 1.00 96.12 188 ALA A N 1
ATOM 1492 C CA . ALA A 1 188 ? 2.217 2.865 -6.775 1.00 96.12 188 ALA A CA 1
ATOM 1493 C C . ALA A 1 188 ? 2.975 1.737 -6.050 1.00 96.12 188 ALA A C 1
ATOM 1495 O O . ALA A 1 188 ? 3.267 0.691 -6.630 1.00 96.12 188 ALA A O 1
ATOM 1496 N N . HIS A 1 189 ? 3.231 1.916 -4.754 1.00 95.06 189 HIS A N 1
ATOM 1497 C CA . HIS A 1 189 ? 3.684 0.818 -3.905 1.00 95.06 189 HIS A CA 1
ATOM 1498 C C . HIS A 1 189 ? 2.534 -0.140 -3.557 1.00 95.06 189 HIS A C 1
ATOM 1500 O O . HIS A 1 189 ? 1.467 0.261 -3.068 1.00 95.06 189 HIS A O 1
ATOM 1506 N N . PHE A 1 190 ? 2.775 -1.436 -3.770 1.00 95.31 190 PHE A N 1
ATOM 1507 C CA . PHE A 1 190 ? 1.813 -2.496 -3.458 1.00 95.31 190 PHE A CA 1
ATOM 1508 C C . PHE A 1 190 ? 1.636 -2.719 -1.946 1.00 95.31 190 PHE A C 1
ATOM 1510 O O . PHE A 1 190 ? 0.700 -3.409 -1.541 1.00 95.31 190 PHE A O 1
ATOM 1517 N N . ASP A 1 191 ? 2.472 -2.099 -1.103 1.00 95.06 191 ASP A N 1
ATOM 1518 C CA . ASP A 1 191 ? 2.346 -2.071 0.361 1.00 95.06 191 ASP A CA 1
ATOM 1519 C C . ASP A 1 191 ? 0.965 -1.596 0.840 1.00 95.06 191 ASP A C 1
ATOM 1521 O O . ASP A 1 191 ? 0.514 -1.982 1.917 1.00 95.06 191 ASP A O 1
ATOM 1525 N N . SER A 1 192 ? 0.236 -0.849 0.009 1.00 97.12 192 SER A N 1
ATOM 1526 C CA . SER A 1 192 ? -1.187 -0.537 0.202 1.00 97.12 192 SER A CA 1
ATOM 1527 C C . SER A 1 192 ? -2.072 -1.778 0.400 1.00 97.12 192 SER A C 1
ATOM 1529 O O . SER A 1 192 ? -2.957 -1.776 1.256 1.00 97.12 192 SER A O 1
ATOM 1531 N N . ILE A 1 193 ? -1.823 -2.865 -0.340 1.00 98.12 193 ILE A N 1
ATOM 1532 C CA . ILE A 1 193 ? -2.554 -4.136 -0.214 1.00 98.12 193 ILE A CA 1
ATOM 1533 C C . ILE A 1 193 ? -2.179 -4.838 1.092 1.00 98.12 193 ILE A C 1
ATOM 1535 O O . ILE A 1 193 ? -3.055 -5.366 1.781 1.00 98.12 193 ILE A O 1
ATOM 1539 N N . ILE A 1 194 ? -0.893 -4.814 1.461 1.00 97.31 194 ILE A N 1
ATOM 1540 C CA . ILE A 1 194 ? -0.414 -5.366 2.737 1.00 97.31 194 ILE A CA 1
ATOM 1541 C C . ILE A 1 194 ? -1.087 -4.629 3.895 1.00 97.31 194 ILE A C 1
ATOM 1543 O O . ILE A 1 194 ? -1.625 -5.253 4.809 1.00 97.31 194 ILE A O 1
ATOM 1547 N N . LEU A 1 195 ? -1.119 -3.299 3.834 1.00 97.44 195 LEU A N 1
ATOM 1548 C CA . LEU A 1 195 ? -1.755 -2.484 4.854 1.00 97.44 195 LEU A CA 1
ATOM 1549 C C . LEU A 1 195 ? -3.262 -2.735 4.929 1.00 97.44 195 LEU A C 1
ATOM 1551 O O . LEU A 1 195 ? -3.794 -2.887 6.027 1.00 97.44 195 LEU A O 1
ATOM 1555 N N . PHE A 1 196 ? -3.949 -2.836 3.789 1.00 98.56 196 PHE A N 1
ATOM 1556 C CA . PHE A 1 196 ? -5.358 -3.220 3.758 1.00 98.56 196 PHE A CA 1
ATOM 1557 C C . PHE A 1 196 ? -5.589 -4.568 4.456 1.00 98.56 196 PHE A C 1
ATOM 1559 O O . PHE A 1 196 ? -6.497 -4.679 5.282 1.00 98.56 196 PHE A O 1
ATOM 1566 N N . ALA A 1 197 ? -4.737 -5.564 4.201 1.00 98.31 197 ALA A N 1
ATOM 1567 C CA . ALA A 1 197 ? -4.805 -6.862 4.864 1.00 98.31 197 ALA A CA 1
ATOM 1568 C C . ALA A 1 197 ? -4.569 -6.761 6.385 1.00 98.31 197 ALA A C 1
ATOM 1570 O O . ALA A 1 197 ? -5.299 -7.380 7.158 1.00 98.31 197 ALA A O 1
ATOM 1571 N N . ILE A 1 198 ? -3.624 -5.933 6.844 1.00 98.31 198 ILE A N 1
ATOM 1572 C CA . ILE A 1 198 ? -3.382 -5.697 8.280 1.00 98.31 198 ILE A CA 1
ATOM 1573 C C . ILE A 1 198 ? -4.581 -5.001 8.942 1.00 98.31 198 ILE A C 1
ATOM 1575 O O . ILE A 1 198 ? -5.023 -5.415 10.014 1.00 98.31 198 ILE A O 1
ATOM 1579 N N . VAL A 1 199 ? -5.159 -3.976 8.312 1.00 98.38 199 VAL A N 1
ATOM 1580 C CA . VAL A 1 199 ? -6.358 -3.302 8.839 1.00 98.38 199 VAL A CA 1
ATOM 1581 C C . VAL A 1 199 ? -7.550 -4.264 8.860 1.00 98.38 199 VAL A C 1
ATOM 1583 O O . VAL A 1 199 ? -8.319 -4.270 9.822 1.00 98.38 199 VAL A O 1
ATOM 1586 N N . ALA A 1 200 ? -7.685 -5.129 7.850 1.00 98.62 200 ALA A N 1
ATOM 1587 C CA . ALA A 1 200 ? -8.704 -6.174 7.822 1.00 98.62 200 ALA A CA 1
ATOM 1588 C C . ALA A 1 200 ? -8.515 -7.211 8.933 1.00 98.62 200 ALA A C 1
ATOM 1590 O O . ALA A 1 200 ? -9.494 -7.592 9.575 1.00 98.62 200 ALA A O 1
ATOM 1591 N N . LEU A 1 201 ? -7.274 -7.615 9.215 1.00 98.44 201 LEU A N 1
ATOM 1592 C CA . LEU A 1 201 ? -6.942 -8.455 10.364 1.00 98.44 201 LEU A CA 1
ATOM 1593 C C . LEU A 1 201 ? -7.429 -7.808 11.665 1.00 98.44 201 LEU A C 1
ATOM 1595 O O . LEU A 1 201 ? -8.174 -8.442 12.412 1.00 98.44 201 LEU A O 1
ATOM 1599 N N . ILE A 1 202 ? -7.070 -6.544 11.911 1.00 97.94 202 ILE A N 1
ATOM 1600 C CA . ILE A 1 202 ? -7.487 -5.813 13.118 1.00 97.94 202 ILE A CA 1
ATOM 1601 C C . ILE A 1 202 ? -9.016 -5.746 13.199 1.00 97.94 202 ILE A C 1
ATOM 1603 O O . ILE A 1 202 ? -9.587 -6.054 14.244 1.00 97.94 202 ILE A O 1
ATOM 1607 N N . PHE A 1 203 ? -9.688 -5.433 12.088 1.00 97.94 203 PHE A N 1
ATOM 1608 C CA . PHE A 1 203 ? -11.147 -5.408 12.024 1.00 97.94 203 PHE A CA 1
ATOM 1609 C C . PHE A 1 203 ? -11.773 -6.746 12.395 1.00 97.94 203 PHE A C 1
ATOM 1611 O O . PHE A 1 203 ? -12.695 -6.795 13.209 1.00 97.94 203 PHE A O 1
ATOM 1618 N N . PHE A 1 204 ? -11.281 -7.848 11.838 1.00 97.94 204 PHE A N 1
ATOM 1619 C CA . PHE A 1 204 ? -11.822 -9.160 12.156 1.00 97.94 204 PHE A CA 1
ATOM 1620 C C . PHE A 1 204 ? -11.562 -9.567 13.609 1.00 97.94 204 PHE A C 1
ATOM 1622 O O . PHE A 1 204 ? -12.457 -10.143 14.229 1.00 97.94 204 PHE A O 1
ATOM 1629 N N . LEU A 1 205 ? -10.402 -9.228 14.176 1.00 96.88 205 LEU A N 1
ATOM 1630 C CA . LEU A 1 205 ? -10.105 -9.463 15.591 1.00 96.88 205 LEU A CA 1
ATOM 1631 C C . LEU A 1 205 ? -11.014 -8.640 16.516 1.00 96.88 205 LEU A C 1
ATOM 1633 O O . LEU A 1 205 ? -11.546 -9.175 17.488 1.00 96.88 205 LEU A O 1
ATOM 1637 N N . GLU A 1 206 ? -11.270 -7.373 16.193 1.00 96.12 206 GLU A N 1
ATOM 1638 C CA . GLU A 1 206 ? -12.180 -6.534 16.977 1.00 96.12 206 GLU A CA 1
ATOM 1639 C C . GLU A 1 206 ? -13.619 -7.082 16.938 1.00 96.12 206 GLU A C 1
ATOM 1641 O O . GLU A 1 206 ? -14.275 -7.240 17.971 1.00 96.12 206 GLU A O 1
ATOM 1646 N N . ARG A 1 207 ? -14.109 -7.457 15.747 1.00 95.31 207 ARG A N 1
ATOM 1647 C CA . ARG A 1 207 ? -15.447 -8.056 15.589 1.00 95.31 207 ARG A CA 1
ATOM 1648 C C . ARG A 1 207 ? -15.570 -9.414 16.265 1.00 95.31 207 ARG A C 1
ATOM 1650 O O . ARG A 1 207 ? -16.650 -9.749 16.762 1.00 95.31 207 ARG A O 1
ATOM 1657 N N . PHE A 1 208 ? -14.485 -10.180 16.298 1.00 95.00 208 PHE A N 1
ATOM 1658 C CA . PHE A 1 208 ? -14.409 -11.441 17.022 1.00 95.00 208 PHE A CA 1
ATOM 1659 C C . PHE A 1 208 ? -14.612 -11.245 18.533 1.00 95.00 208 PHE A C 1
ATOM 1661 O O . PHE A 1 208 ? -15.372 -12.006 19.136 1.00 95.00 208 PHE A O 1
ATOM 1668 N N . GLU A 1 209 ? -14.000 -10.219 19.131 1.00 92.44 209 GLU A N 1
ATOM 1669 C CA . GLU A 1 209 ? -14.173 -9.907 20.558 1.00 92.44 209 GLU A CA 1
ATOM 1670 C C . GLU A 1 209 ? -15.591 -9.403 20.870 1.00 92.44 209 GLU A C 1
ATOM 1672 O O . GLU A 1 209 ? -16.208 -9.848 21.839 1.00 92.44 209 GLU A O 1
ATOM 1677 N N . GLN A 1 210 ? -16.154 -8.544 20.014 1.00 91.69 210 GLN A N 1
ATOM 1678 C CA . GLN A 1 210 ? -17.481 -7.946 20.226 1.00 91.69 210 GLN A CA 1
ATOM 1679 C C . GLN A 1 210 ? -18.651 -8.923 20.019 1.00 91.69 210 GLN A C 1
ATOM 1681 O O . GLN A 1 210 ? -19.740 -8.706 20.552 1.00 91.69 210 GLN A O 1
ATOM 1686 N N . THR A 1 211 ? -18.464 -9.997 19.245 1.00 89.19 211 THR A N 1
ATOM 1687 C CA . THR A 1 211 ? -19.563 -10.901 18.870 1.00 89.19 211 THR A CA 1
ATOM 1688 C C . THR A 1 211 ? -19.534 -12.211 19.664 1.00 89.19 211 THR A C 1
ATOM 1690 O O . THR A 1 211 ? -18.496 -12.856 19.826 1.00 89.19 211 THR A O 1
ATOM 1693 N N . VAL A 1 212 ? -20.705 -12.669 20.122 1.00 80.00 212 VAL A N 1
ATOM 1694 C CA . VAL A 1 212 ? -20.870 -13.995 20.754 1.00 80.00 212 VAL A CA 1
ATOM 1695 C C . VAL A 1 212 ? -21.205 -15.079 19.718 1.00 80.00 212 VAL A C 1
ATOM 1697 O O . VAL A 1 212 ? -20.724 -16.208 19.812 1.00 80.00 212 VAL A O 1
ATOM 1700 N N . GLN A 1 213 ? -21.981 -14.739 18.686 1.00 82.12 213 GLN A N 1
ATOM 1701 C CA . GLN A 1 213 ? -22.341 -15.638 17.585 1.00 82.12 213 GLN A CA 1
ATOM 1702 C C . GLN A 1 213 ? -21.322 -15.576 16.430 1.00 82.12 213 GLN A C 1
ATOM 1704 O O . GLN A 1 213 ? -20.637 -14.581 16.236 1.00 82.12 213 GLN A O 1
ATOM 1709 N N . SER A 1 214 ? -21.217 -16.632 15.616 1.00 83.50 214 SER A N 1
ATOM 1710 C CA . SER A 1 214 ? -20.379 -16.649 14.396 1.00 83.50 214 SER A CA 1
ATOM 1711 C C . SER A 1 214 ? -18.874 -16.357 14.577 1.00 83.50 214 SER A C 1
ATOM 1713 O O . SER A 1 214 ? -18.205 -15.999 13.608 1.00 83.50 214 SER A O 1
ATOM 1715 N N . ARG A 1 215 ? -18.302 -16.578 15.770 1.00 91.31 215 ARG A N 1
ATOM 1716 C CA . ARG A 1 215 ? -16.871 -16.334 16.059 1.00 91.31 215 ARG A CA 1
ATOM 1717 C C . ARG A 1 215 ? -15.900 -16.978 15.067 1.00 91.31 215 ARG A C 1
ATOM 1719 O O . ARG A 1 215 ? -14.900 -16.367 14.715 1.00 91.31 215 ARG A O 1
ATOM 1726 N N . TRP A 1 216 ? -16.224 -18.166 14.555 1.00 93.81 216 TRP A N 1
ATOM 1727 C CA . TRP A 1 216 ? -15.414 -18.841 13.536 1.00 93.81 216 TRP A CA 1
ATOM 1728 C C . TRP A 1 216 ? -15.257 -18.041 12.243 1.00 93.81 216 TRP A C 1
ATOM 1730 O O . TRP A 1 216 ? -14.180 -18.062 11.661 1.00 93.81 216 TRP A O 1
ATOM 1740 N N . LYS A 1 217 ? -16.289 -17.306 11.808 1.00 95.31 217 LYS A N 1
ATOM 1741 C CA . LYS A 1 217 ? -16.215 -16.493 10.584 1.00 95.31 217 LYS A CA 1
ATOM 1742 C C . LYS A 1 217 ? -15.186 -15.376 10.737 1.00 95.31 217 LYS A C 1
ATOM 1744 O O . LYS A 1 217 ? -14.382 -15.161 9.840 1.00 95.31 217 LYS A O 1
ATOM 1749 N N . PHE A 1 218 ? -15.188 -14.709 11.890 1.00 95.94 218 PHE A N 1
ATOM 1750 C CA . PHE A 1 218 ? -14.235 -13.644 12.193 1.00 95.94 218 PHE A CA 1
ATOM 1751 C C . PHE A 1 218 ? -12.828 -14.183 12.465 1.00 95.94 218 PHE A C 1
ATOM 1753 O O . PHE A 1 218 ? -11.866 -13.619 11.962 1.00 95.94 218 PHE A O 1
ATOM 1760 N N . ALA A 1 219 ? -12.697 -15.317 13.160 1.00 96.12 219 ALA A N 1
ATOM 1761 C CA . ALA A 1 219 ? -11.405 -15.977 13.347 1.00 96.12 219 ALA A CA 1
ATOM 1762 C C . ALA A 1 219 ? -10.777 -16.407 12.009 1.00 96.12 219 ALA A C 1
ATOM 1764 O O . ALA A 1 219 ? -9.589 -16.187 11.785 1.00 96.12 219 ALA A O 1
ATOM 1765 N N . LEU A 1 220 ? -11.578 -16.967 11.094 1.00 96.00 220 LEU A N 1
ATOM 1766 C CA . LEU A 1 220 ? -11.121 -17.329 9.754 1.00 96.00 220 LEU A CA 1
ATOM 1767 C C . LEU A 1 220 ? -10.798 -16.089 8.911 1.00 96.00 220 LEU A C 1
ATOM 1769 O O . LEU A 1 220 ? -9.773 -16.071 8.242 1.00 96.00 220 LEU A O 1
ATOM 1773 N N . GLY A 1 221 ? -11.627 -15.042 8.974 1.00 96.75 221 GLY A N 1
ATOM 1774 C CA . GLY A 1 221 ? -11.354 -13.768 8.306 1.00 96.75 221 GLY A CA 1
ATOM 1775 C C . GLY A 1 221 ? -10.029 -13.149 8.757 1.00 96.75 221 GLY A C 1
ATOM 1776 O O . GLY A 1 221 ? -9.220 -12.761 7.918 1.00 96.75 221 GLY A O 1
ATOM 1777 N N . ALA A 1 222 ? -9.769 -13.138 10.068 1.00 97.38 222 ALA A N 1
ATOM 1778 C CA . ALA A 1 222 ? -8.498 -12.706 10.642 1.00 97.38 222 ALA A CA 1
ATOM 1779 C C . ALA A 1 222 ? -7.328 -13.559 10.123 1.00 97.38 222 ALA A C 1
ATOM 1781 O O . ALA A 1 222 ? -6.330 -13.016 9.657 1.00 97.38 222 ALA A O 1
ATOM 1782 N N . ALA A 1 223 ? -7.467 -14.888 10.130 1.00 96.81 223 ALA A N 1
ATOM 1783 C CA . ALA A 1 223 ? -6.430 -15.790 9.637 1.00 96.81 223 ALA A CA 1
ATOM 1784 C C . ALA A 1 223 ? -6.124 -15.595 8.143 1.00 96.81 223 ALA A C 1
ATOM 1786 O O . ALA A 1 223 ? -4.959 -15.552 7.762 1.00 96.81 223 ALA A O 1
ATOM 1787 N N . VAL A 1 224 ? -7.146 -15.432 7.300 1.00 96.44 224 VAL A N 1
ATOM 1788 C CA . VAL A 1 224 ? -6.967 -15.185 5.860 1.00 96.44 224 VAL A CA 1
ATOM 1789 C C . VAL A 1 224 ? -6.294 -13.835 5.620 1.00 96.44 224 VAL A C 1
ATOM 1791 O O . VAL A 1 224 ? -5.340 -13.766 4.850 1.00 96.44 224 VAL A O 1
ATOM 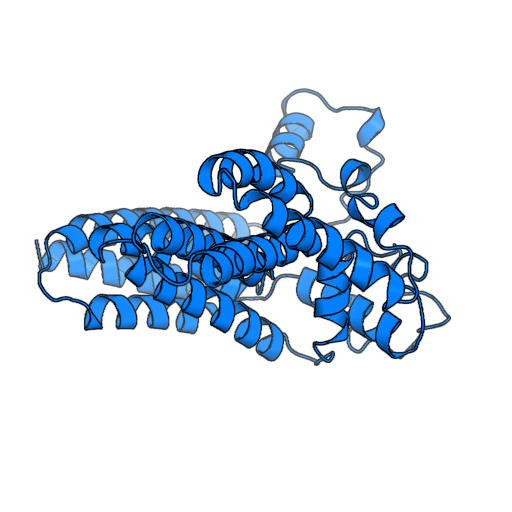1794 N N . ALA A 1 225 ? -6.738 -12.778 6.304 1.00 97.62 225 ALA A N 1
ATOM 1795 C CA . ALA A 1 225 ? -6.134 -11.453 6.190 1.00 97.62 225 ALA A CA 1
ATOM 1796 C C . ALA A 1 225 ? -4.648 -11.468 6.594 1.00 97.62 225 ALA A C 1
ATOM 1798 O O . ALA A 1 225 ? -3.800 -10.948 5.870 1.00 97.62 225 ALA A O 1
ATOM 1799 N N . LEU A 1 226 ? -4.312 -12.145 7.697 1.00 96.94 226 LEU A N 1
ATOM 1800 C CA . LEU A 1 226 ? -2.925 -12.327 8.117 1.00 96.94 226 LEU A CA 1
ATOM 1801 C C . LEU A 1 226 ? -2.117 -13.167 7.117 1.00 96.94 226 LEU A C 1
ATOM 1803 O O . LEU A 1 226 ? -0.986 -12.809 6.803 1.00 96.94 226 LEU A O 1
ATOM 1807 N N . GLY A 1 227 ? -2.693 -14.246 6.583 1.00 94.38 227 GLY A N 1
ATOM 1808 C CA . GLY A 1 227 ? -2.040 -15.074 5.568 1.00 94.38 227 GLY A CA 1
ATOM 1809 C C . GLY A 1 227 ? -1.699 -14.293 4.300 1.00 94.38 227 GLY A C 1
ATOM 1810 O O . GLY A 1 227 ? -0.599 -14.443 3.773 1.00 94.38 227 GLY A O 1
ATOM 1811 N N . ILE A 1 228 ? -2.598 -13.412 3.843 1.00 94.88 228 ILE A N 1
ATOM 1812 C CA . ILE A 1 228 ? -2.344 -12.510 2.707 1.00 94.88 228 ILE A CA 1
ATOM 1813 C C . ILE A 1 228 ? -1.181 -11.563 3.029 1.00 94.88 228 ILE A C 1
ATOM 1815 O O . ILE A 1 228 ? -0.266 -11.426 2.218 1.00 94.88 228 ILE A O 1
ATOM 1819 N N . ALA A 1 229 ? -1.181 -10.943 4.214 1.00 95.19 229 ALA A N 1
ATOM 1820 C CA . ALA A 1 229 ? -0.103 -10.048 4.628 1.00 95.19 229 ALA A CA 1
ATOM 1821 C C . ALA A 1 229 ? 1.256 -10.770 4.684 1.00 95.19 229 ALA A C 1
ATOM 1823 O O . ALA A 1 229 ? 2.233 -10.249 4.158 1.00 95.19 229 ALA A O 1
ATOM 1824 N N . ILE A 1 230 ? 1.313 -11.985 5.246 1.00 91.25 230 ILE A N 1
ATOM 1825 C CA . ILE A 1 230 ? 2.533 -12.810 5.307 1.00 91.25 230 ILE A CA 1
ATOM 1826 C C . ILE A 1 230 ? 3.011 -13.201 3.906 1.00 91.25 230 ILE A C 1
ATOM 1828 O O . ILE A 1 230 ? 4.203 -13.113 3.625 1.00 91.25 230 ILE A O 1
ATOM 1832 N N . ALA A 1 231 ? 2.099 -13.615 3.023 1.00 90.00 231 ALA A N 1
ATOM 1833 C CA . ALA A 1 231 ? 2.444 -14.026 1.664 1.00 90.00 231 ALA A CA 1
ATOM 1834 C C . ALA A 1 231 ? 3.062 -12.877 0.848 1.00 90.00 231 ALA A C 1
ATOM 1836 O O . ALA A 1 231 ? 3.978 -13.106 0.060 1.00 90.00 231 ALA A O 1
ATOM 1837 N N . LEU A 1 232 ? 2.570 -11.649 1.040 1.00 90.50 232 LEU A N 1
ATOM 1838 C CA . LEU A 1 232 ? 3.080 -10.444 0.379 1.00 90.50 232 LEU A CA 1
ATOM 1839 C C . LEU A 1 232 ? 4.331 -9.873 1.067 1.00 90.50 232 LEU A C 1
ATOM 1841 O O . LEU A 1 232 ? 5.230 -9.374 0.393 1.00 90.50 232 LEU A O 1
ATOM 1845 N N . ARG A 1 233 ? 4.396 -9.930 2.404 1.00 89.62 233 ARG A N 1
ATOM 1846 C CA . ARG A 1 233 ? 5.531 -9.467 3.210 1.00 89.62 233 ARG A CA 1
ATOM 1847 C C . ARG A 1 233 ? 5.765 -10.413 4.401 1.00 89.62 233 ARG A C 1
ATOM 1849 O O . ARG A 1 233 ? 5.125 -10.265 5.443 1.00 89.62 233 ARG A O 1
ATOM 1856 N N . PRO A 1 234 ? 6.745 -11.328 4.315 1.00 86.44 234 PRO A N 1
ATOM 1857 C CA . PRO A 1 234 ? 6.995 -12.350 5.338 1.00 86.44 234 PRO A CA 1
ATOM 1858 C C . PRO A 1 234 ? 7.255 -11.795 6.739 1.00 86.44 234 PRO A C 1
ATOM 1860 O O . PRO A 1 234 ? 6.936 -12.447 7.729 1.00 86.44 234 PRO A O 1
ATOM 1863 N N . VAL A 1 235 ? 7.778 -10.568 6.851 1.00 86.62 235 VAL A N 1
ATOM 1864 C CA . VAL A 1 235 ? 7.972 -9.891 8.146 1.00 86.62 235 VAL A CA 1
ATOM 1865 C C . VAL A 1 235 ? 6.667 -9.771 8.945 1.00 86.62 235 VAL A C 1
ATOM 1867 O O . VAL A 1 235 ? 6.704 -9.774 10.171 1.00 86.62 235 VAL A O 1
ATOM 1870 N N . CYS A 1 236 ? 5.500 -9.757 8.289 1.00 90.88 236 CYS A N 1
ATOM 1871 C CA . CYS A 1 236 ? 4.194 -9.754 8.947 1.00 90.88 236 CYS A CA 1
ATOM 1872 C C . CYS A 1 236 ? 3.913 -11.030 9.761 1.00 90.88 236 CYS A C 1
ATOM 1874 O O . CYS A 1 236 ? 2.956 -11.044 10.535 1.00 90.88 236 CYS A O 1
ATOM 1876 N N . LEU A 1 237 ? 4.756 -12.067 9.669 1.00 90.38 237 LEU A N 1
ATOM 1877 C CA . LEU A 1 237 ? 4.706 -13.258 10.524 1.00 90.38 237 LEU A CA 1
ATOM 1878 C C . LEU A 1 237 ? 4.733 -12.899 12.017 1.00 90.38 237 LEU A C 1
ATOM 1880 O O . LEU A 1 237 ? 4.106 -13.585 12.822 1.00 90.38 237 LEU A O 1
ATOM 1884 N N . VAL A 1 238 ? 5.381 -11.788 12.390 1.00 91.75 238 VAL A N 1
ATOM 1885 C CA . VAL A 1 238 ? 5.405 -11.287 13.776 1.00 91.75 238 VAL A CA 1
ATOM 1886 C C . VAL A 1 238 ? 4.002 -11.045 14.347 1.00 91.75 238 VAL A C 1
ATOM 1888 O O . VAL A 1 238 ? 3.803 -11.151 15.556 1.00 91.75 238 VAL A O 1
ATOM 1891 N N . LEU A 1 239 ? 3.005 -10.787 13.490 1.00 95.38 239 LEU A N 1
ATOM 1892 C CA . LEU A 1 239 ? 1.612 -10.575 13.886 1.00 95.38 239 LEU A CA 1
ATOM 1893 C C . LEU A 1 239 ? 0.875 -11.881 14.235 1.00 95.38 239 LEU A C 1
ATOM 1895 O O . LEU A 1 239 ? -0.231 -11.820 14.778 1.00 95.38 239 LEU A O 1
ATOM 1899 N N . LEU A 1 240 ? 1.469 -13.060 14.000 1.00 94.12 240 LEU A N 1
ATOM 1900 C CA . LEU A 1 240 ? 0.905 -14.334 14.464 1.00 94.12 240 LEU A CA 1
ATOM 1901 C C . LEU A 1 240 ? 0.808 -14.381 15.984 1.00 94.12 240 LEU A C 1
ATOM 1903 O O . LEU A 1 240 ? -0.215 -14.813 16.502 1.00 94.12 240 LEU A O 1
ATOM 1907 N N . ILE A 1 241 ? 1.837 -13.918 16.696 1.00 94.12 241 ILE A N 1
ATOM 1908 C CA . ILE A 1 241 ? 1.892 -13.973 18.161 1.00 94.12 241 ILE A CA 1
ATOM 1909 C C . ILE A 1 241 ? 0.708 -13.224 18.793 1.00 94.12 241 ILE A C 1
ATOM 1911 O O . ILE A 1 241 ? -0.072 -13.860 19.505 1.00 94.12 241 ILE A O 1
ATOM 1915 N N . PRO A 1 242 ? 0.489 -11.919 18.529 1.00 95.31 242 PRO A N 1
ATOM 1916 C CA . PRO A 1 242 ? -0.668 -11.225 19.087 1.00 95.31 242 PRO A CA 1
ATOM 1917 C C . PRO A 1 242 ? -1.998 -11.821 18.601 1.00 95.31 242 PRO A C 1
ATOM 1919 O O . PRO A 1 242 ? -2.948 -11.893 19.380 1.00 95.31 242 PRO A O 1
ATOM 1922 N N . SER A 1 243 ? -2.069 -12.325 17.363 1.00 95.62 243 SER A N 1
ATOM 1923 C CA . SER A 1 243 ? -3.285 -12.960 16.829 1.00 95.62 243 SER A CA 1
ATOM 1924 C C . SER A 1 243 ? -3.629 -14.279 17.533 1.00 95.62 243 SER A C 1
ATOM 1926 O O . SER A 1 243 ? -4.803 -14.556 17.783 1.00 95.62 243 SER A O 1
ATOM 1928 N N . LEU A 1 244 ? -2.621 -15.085 17.892 1.00 95.25 244 LEU A N 1
ATOM 1929 C CA . LEU A 1 244 ? -2.774 -16.323 18.665 1.00 95.25 244 LEU A CA 1
ATOM 1930 C C . LEU A 1 244 ? -3.421 -16.024 20.021 1.00 95.25 244 LEU A C 1
ATOM 1932 O O . LEU A 1 244 ? -4.394 -16.681 20.402 1.00 95.25 244 LEU A O 1
ATOM 1936 N N . PHE A 1 245 ? -2.921 -14.999 20.717 1.00 95.06 245 PHE A N 1
ATOM 1937 C CA . PHE A 1 245 ? -3.471 -14.568 22.002 1.00 95.06 245 PHE A CA 1
ATOM 1938 C C . PHE A 1 245 ? -4.886 -13.996 21.867 1.00 95.06 245 PHE A C 1
ATOM 1940 O O . PHE A 1 245 ? -5.760 -14.356 22.657 1.00 95.06 245 PHE A O 1
ATOM 1947 N N . ALA A 1 246 ? -5.139 -13.171 20.847 1.00 94.12 246 ALA A N 1
ATOM 1948 C CA . ALA A 1 246 ? -6.456 -12.583 20.607 1.00 94.12 246 ALA A CA 1
ATOM 1949 C C . ALA A 1 246 ? -7.531 -13.651 20.323 1.00 94.12 246 ALA A C 1
ATOM 1951 O O . ALA A 1 246 ? -8.625 -13.606 20.883 1.00 94.12 246 ALA A O 1
ATOM 1952 N N . LEU A 1 247 ? -7.225 -14.665 19.506 1.00 93.81 247 LEU A N 1
ATOM 1953 C CA . LEU A 1 247 ? -8.207 -15.676 19.088 1.00 93.81 247 LEU A CA 1
ATOM 1954 C C . LEU A 1 247 ? -8.447 -16.794 20.118 1.00 93.81 247 LEU A C 1
ATOM 1956 O O . LEU A 1 247 ? -9.448 -17.517 20.028 1.00 93.81 247 LEU A O 1
ATOM 1960 N N . ARG A 1 248 ? -7.582 -16.938 21.130 1.00 93.06 248 ARG A N 1
ATOM 1961 C CA . ARG A 1 248 ? -7.715 -17.927 22.220 1.00 93.06 248 ARG A CA 1
ATOM 1962 C C . ARG A 1 248 ? -7.930 -19.341 21.657 1.00 93.06 248 ARG A C 1
ATOM 1964 O O . ARG A 1 248 ? -7.163 -19.789 20.818 1.00 93.06 248 ARG A O 1
ATOM 1971 N N . ARG A 1 249 ? -8.998 -20.050 22.048 1.00 92.12 249 ARG A N 1
ATOM 1972 C CA . ARG A 1 249 ? -9.320 -21.400 21.532 1.00 92.12 249 ARG A CA 1
ATOM 1973 C C . ARG A 1 249 ? -9.586 -21.462 20.018 1.00 92.12 249 ARG A C 1
ATOM 1975 O O . ARG A 1 249 ? -9.582 -22.548 19.454 1.00 92.12 249 ARG A O 1
ATOM 1982 N N . TYR A 1 250 ? -9.861 -20.326 19.372 1.00 93.62 250 TYR A N 1
ATOM 1983 C CA . TYR A 1 250 ? -10.080 -20.238 17.924 1.00 93.62 250 TYR A CA 1
ATOM 1984 C C . TYR A 1 250 ? -8.778 -20.003 17.152 1.00 93.62 250 TYR A C 1
ATOM 1986 O O . TYR A 1 250 ? -8.810 -19.894 15.929 1.00 93.62 250 TYR A O 1
ATOM 1994 N N . SER A 1 251 ? -7.634 -19.952 17.839 1.00 92.62 251 SER A N 1
ATOM 1995 C CA . SER A 1 251 ? -6.320 -19.775 17.225 1.00 92.62 251 SER A CA 1
ATOM 1996 C C . SER A 1 251 ? -5.960 -20.869 16.223 1.00 92.62 251 SER A C 1
ATOM 1998 O O . SER A 1 251 ? -5.173 -20.615 15.320 1.00 92.62 251 SER A O 1
ATOM 2000 N N . ILE A 1 252 ? -6.594 -22.044 16.297 1.00 92.88 252 ILE A N 1
ATOM 2001 C CA . ILE A 1 252 ? -6.458 -23.089 15.274 1.00 92.88 252 ILE A CA 1
ATOM 2002 C C . ILE A 1 252 ? -6.858 -22.597 13.872 1.00 92.88 252 ILE A C 1
ATOM 2004 O O . ILE A 1 252 ? -6.338 -23.098 12.881 1.00 92.88 252 ILE A O 1
ATOM 2008 N N . ALA A 1 253 ? -7.705 -21.563 13.767 1.00 92.62 253 ALA A N 1
ATOM 2009 C CA . ALA A 1 253 ? -8.003 -20.908 12.495 1.00 92.62 253 ALA A CA 1
ATOM 2010 C C . ALA A 1 253 ? -6.752 -20.295 11.841 1.00 92.62 253 ALA A C 1
ATOM 2012 O O . ALA A 1 253 ? -6.682 -20.237 10.617 1.00 92.62 253 ALA A O 1
ATOM 2013 N N . LEU A 1 254 ? -5.739 -19.897 12.623 1.00 92.88 254 LEU A N 1
ATOM 2014 C CA . LEU A 1 254 ? -4.470 -19.357 12.119 1.00 92.88 254 LEU A CA 1
ATOM 2015 C C . LEU A 1 254 ? -3.646 -20.388 11.347 1.00 92.88 254 LEU A C 1
ATOM 2017 O O . LEU A 1 254 ? -2.754 -19.993 10.601 1.00 92.88 254 LEU A O 1
ATOM 2021 N N . ALA A 1 255 ? -3.985 -21.679 11.420 1.00 90.44 255 ALA A N 1
ATOM 2022 C CA . ALA A 1 255 ? -3.454 -22.660 10.480 1.00 90.44 255 ALA A CA 1
ATOM 2023 C C . ALA A 1 255 ? -3.730 -22.242 9.024 1.00 90.44 255 ALA A C 1
ATOM 2025 O O . ALA A 1 255 ? -2.875 -22.446 8.171 1.00 90.44 255 ALA A O 1
ATOM 2026 N N . ALA A 1 256 ? -4.857 -21.570 8.743 1.00 88.69 256 ALA A N 1
ATOM 2027 C CA . ALA A 1 256 ? -5.153 -21.022 7.419 1.00 88.69 256 ALA A CA 1
ATOM 2028 C C . ALA A 1 256 ? -4.188 -19.896 7.003 1.00 88.69 256 ALA A C 1
ATOM 2030 O O . ALA A 1 256 ? -3.884 -19.769 5.819 1.00 88.69 256 ALA A O 1
ATOM 2031 N N . ALA A 1 257 ? -3.670 -19.114 7.958 1.00 87.12 257 ALA A N 1
ATOM 2032 C CA . ALA A 1 257 ? -2.704 -18.048 7.682 1.00 87.12 257 ALA A CA 1
ATOM 2033 C C . ALA A 1 257 ? -1.360 -18.603 7.189 1.00 87.12 257 ALA A C 1
ATOM 2035 O O . ALA A 1 257 ? -0.691 -17.962 6.388 1.00 87.12 257 ALA A O 1
ATOM 2036 N N . ILE A 1 258 ? -0.985 -19.799 7.654 1.00 84.06 258 ILE A N 1
ATOM 2037 C CA . ILE A 1 258 ? 0.229 -20.513 7.233 1.00 84.06 258 ILE A CA 1
ATOM 2038 C C . ILE A 1 258 ? -0.055 -21.357 5.985 1.00 84.06 258 ILE A C 1
ATOM 2040 O O . ILE A 1 258 ? 0.746 -21.384 5.054 1.00 84.06 258 ILE A O 1
ATOM 2044 N N . ALA A 1 259 ? -1.215 -22.016 5.942 1.00 85.00 259 ALA A N 1
ATOM 2045 C CA . ALA A 1 259 ? -1.610 -22.862 4.825 1.00 85.00 259 ALA A CA 1
ATOM 2046 C C . ALA A 1 259 ? -1.763 -22.066 3.530 1.00 85.00 259 ALA A C 1
ATOM 2048 O O . ALA A 1 259 ? -1.430 -22.592 2.482 1.00 85.00 259 ALA A O 1
ATOM 2049 N N . LEU A 1 260 ? -2.229 -20.814 3.570 1.00 82.31 260 LEU A N 1
ATOM 2050 C CA . LEU A 1 260 ? -2.386 -19.999 2.364 1.00 82.31 260 LEU A CA 1
ATOM 2051 C C . LEU A 1 260 ? -1.049 -19.797 1.609 1.00 82.31 260 LEU A C 1
ATOM 2053 O O . LEU A 1 260 ? -0.997 -20.171 0.440 1.00 82.31 260 LEU A O 1
ATOM 2057 N N . PRO A 1 261 ? 0.037 -19.302 2.239 1.00 73.56 261 PRO A N 1
ATOM 2058 C CA . PRO A 1 261 ? 1.375 -19.294 1.646 1.00 73.56 261 PRO A CA 1
ATOM 2059 C C . PRO A 1 261 ? 1.817 -20.664 1.094 1.00 73.56 261 PRO A C 1
ATOM 2061 O O . PRO A 1 261 ? 2.311 -20.753 -0.024 1.00 73.56 261 PRO A O 1
ATOM 2064 N N . VAL A 1 262 ? 1.584 -21.750 1.839 1.00 75.56 262 VAL A N 1
ATOM 2065 C CA . VAL A 1 262 ? 1.968 -23.113 1.418 1.00 75.56 262 VAL A CA 1
ATOM 2066 C C . VAL A 1 262 ? 1.140 -23.613 0.228 1.00 75.56 262 VAL A C 1
ATOM 2068 O O . VAL A 1 262 ? 1.662 -24.266 -0.664 1.00 75.56 262 VAL A O 1
ATOM 2071 N N . LEU A 1 263 ? -0.152 -23.297 0.169 1.00 79.00 263 LEU A N 1
ATOM 2072 C CA . LEU A 1 263 ? -1.020 -23.665 -0.951 1.00 79.00 263 LEU A CA 1
ATOM 2073 C C . LEU A 1 263 ? -0.612 -22.937 -2.231 1.00 79.00 263 LEU A C 1
ATOM 2075 O O . LEU A 1 263 ? -0.717 -23.511 -3.313 1.00 79.00 263 LEU A O 1
ATOM 2079 N N . LEU A 1 264 ? -0.125 -21.698 -2.117 1.00 75.44 264 LEU A N 1
ATOM 2080 C CA . LEU A 1 264 ? 0.454 -20.989 -3.253 1.00 75.44 264 LEU A CA 1
ATOM 2081 C C . LEU A 1 264 ? 1.701 -21.727 -3.783 1.00 75.44 264 LEU A C 1
ATOM 2083 O O . LEU A 1 264 ? 1.849 -21.817 -4.996 1.00 75.44 264 LEU A O 1
ATOM 2087 N N . ASP A 1 265 ? 2.510 -22.366 -2.932 1.00 68.50 265 ASP A N 1
ATOM 2088 C CA . ASP A 1 265 ? 3.620 -23.245 -3.364 1.00 68.50 265 ASP A CA 1
ATOM 2089 C C . ASP A 1 265 ? 3.159 -24.383 -4.283 1.00 68.50 265 ASP A C 1
ATOM 2091 O O . ASP A 1 265 ? 3.786 -24.703 -5.285 1.00 68.50 265 ASP A O 1
ATOM 2095 N N . CYS A 1 266 ? 2.017 -25.000 -3.971 1.00 67.19 266 CYS A N 1
ATOM 2096 C CA . CYS A 1 266 ? 1.499 -26.107 -4.772 1.00 67.19 266 CYS A CA 1
ATOM 2097 C C . CYS A 1 266 ? 0.915 -25.652 -6.118 1.00 67.19 266 CYS A C 1
ATOM 2099 O O . CYS A 1 266 ? 0.874 -26.432 -7.069 1.00 67.19 266 CYS A O 1
ATOM 2101 N N . VAL A 1 267 ? 0.404 -24.421 -6.187 1.00 74.06 267 VAL A N 1
ATOM 2102 C CA . VAL A 1 267 ? -0.278 -23.886 -7.377 1.00 74.06 267 VAL A CA 1
ATOM 2103 C C . VAL A 1 267 ? 0.706 -23.220 -8.337 1.00 74.06 267 VAL A C 1
ATOM 2105 O O . VAL A 1 267 ? 0.517 -23.267 -9.555 1.00 74.06 267 VAL A O 1
ATOM 2108 N N . PHE A 1 268 ? 1.750 -22.589 -7.809 1.00 70.94 268 PHE A N 1
ATOM 2109 C CA . PHE A 1 268 ? 2.721 -21.838 -8.589 1.00 70.94 268 PHE A CA 1
ATOM 2110 C C . PHE A 1 268 ? 3.998 -22.665 -8.772 1.00 70.94 268 PHE A C 1
ATOM 2112 O O . PHE A 1 268 ? 4.530 -23.227 -7.830 1.00 70.94 268 PHE A O 1
ATOM 2119 N N . GLN A 1 269 ? 4.493 -22.770 -10.010 1.00 65.25 269 GLN A N 1
ATOM 2120 C CA . GLN A 1 269 ? 5.614 -23.651 -10.391 1.00 65.25 269 GLN A CA 1
ATOM 2121 C C . GLN A 1 269 ? 6.998 -23.150 -9.921 1.00 65.25 269 GLN A C 1
ATOM 2123 O O . GLN A 1 269 ? 8.009 -23.385 -10.581 1.00 65.25 269 GLN A O 1
ATOM 2128 N N . PHE A 1 270 ? 7.059 -22.430 -8.804 1.00 68.94 270 PHE A N 1
ATOM 2129 C CA . PHE A 1 270 ? 8.298 -21.985 -8.178 1.00 68.94 270 PHE A CA 1
ATOM 2130 C C . PHE A 1 270 ? 8.240 -22.262 -6.672 1.00 68.94 270 PHE A C 1
ATOM 2132 O O . PHE A 1 270 ? 7.165 -22.124 -6.095 1.00 68.94 270 PHE A O 1
ATOM 2139 N N . PRO A 1 271 ? 9.368 -22.639 -6.037 1.00 65.75 271 PRO A N 1
ATOM 2140 C CA . PRO A 1 271 ? 9.380 -23.105 -4.653 1.00 65.75 271 PRO A CA 1
ATOM 2141 C C . PRO A 1 271 ? 9.130 -21.942 -3.681 1.00 65.75 271 PRO A C 1
ATOM 2143 O O . PRO A 1 271 ? 10.051 -21.289 -3.193 1.00 65.75 271 PRO A O 1
ATOM 2146 N N . PHE A 1 272 ? 7.860 -21.680 -3.395 1.00 68.69 272 PHE A N 1
ATOM 2147 C CA . PHE A 1 272 ? 7.350 -20.633 -2.520 1.00 68.69 272 PHE A CA 1
ATOM 2148 C C . PHE A 1 272 ? 7.910 -20.785 -1.108 1.00 68.69 272 PHE A C 1
ATOM 2150 O O . PHE A 1 272 ? 8.310 -19.789 -0.521 1.00 68.69 272 PHE A O 1
ATOM 2157 N N . ALA A 1 273 ? 7.985 -21.999 -0.549 1.00 64.88 273 ALA A N 1
ATOM 2158 C CA . ALA A 1 273 ? 8.515 -22.186 0.804 1.00 64.88 273 ALA A CA 1
ATOM 2159 C C . ALA A 1 273 ? 10.012 -21.841 0.908 1.00 64.88 273 ALA A C 1
ATOM 2161 O O . ALA A 1 273 ? 10.437 -21.242 1.895 1.00 64.88 273 ALA A O 1
ATOM 2162 N N . GLN A 1 274 ? 10.801 -22.176 -0.119 1.00 68.88 274 GLN A N 1
ATOM 2163 C CA . GLN A 1 274 ? 12.235 -21.859 -0.173 1.00 68.88 274 GLN A CA 1
ATOM 2164 C C . GLN A 1 274 ? 12.458 -20.362 -0.405 1.00 68.88 274 GLN A C 1
ATOM 2166 O O . GLN A 1 274 ? 13.321 -19.757 0.221 1.00 68.88 274 GLN A O 1
ATOM 2171 N N . ASN A 1 275 ? 11.615 -19.756 -1.240 1.00 68.81 275 ASN A N 1
ATOM 2172 C CA . ASN A 1 275 ? 11.698 -18.347 -1.600 1.00 68.81 275 ASN A CA 1
ATOM 2173 C C . ASN A 1 275 ? 10.865 -17.438 -0.692 1.00 68.81 275 ASN A C 1
ATOM 2175 O O . ASN A 1 275 ? 10.837 -16.234 -0.922 1.00 68.81 275 ASN A O 1
ATOM 2179 N N . LEU A 1 276 ? 10.208 -17.970 0.348 1.00 63.78 276 LEU A N 1
ATOM 2180 C CA . LEU A 1 276 ? 9.335 -17.186 1.225 1.00 63.78 276 LEU A CA 1
ATOM 2181 C C . LEU A 1 276 ? 10.106 -16.025 1.833 1.00 63.78 276 LEU A C 1
ATOM 2183 O O . LEU A 1 276 ? 9.626 -14.903 1.824 1.00 63.78 276 LEU A O 1
ATOM 2187 N N . PHE A 1 277 ? 11.321 -16.300 2.297 1.00 59.84 277 PHE A N 1
ATOM 2188 C CA . PHE A 1 277 ? 12.273 -15.284 2.723 1.00 59.84 277 PHE A CA 1
ATOM 2189 C C . PHE A 1 277 ? 13.292 -14.933 1.630 1.00 59.84 277 PHE A C 1
ATOM 2191 O O . PHE A 1 277 ? 14.081 -14.030 1.859 1.00 59.84 277 PHE A O 1
ATOM 2198 N N . GLY A 1 278 ? 13.263 -15.603 0.469 1.00 58.88 278 GLY A N 1
ATOM 2199 C CA . GLY A 1 278 ? 14.118 -15.376 -0.706 1.00 58.88 278 GLY A CA 1
ATOM 2200 C C . GLY A 1 278 ? 15.564 -14.999 -0.371 1.00 58.88 278 GLY A C 1
ATOM 2201 O O . GLY A 1 278 ? 16.138 -15.491 0.599 1.00 58.88 278 GLY A O 1
ATOM 2202 N N . ASP A 1 279 ? 16.090 -14.028 -1.118 1.00 53.41 279 ASP A N 1
ATOM 2203 C CA . ASP A 1 279 ? 17.272 -13.237 -0.754 1.00 53.41 279 ASP A CA 1
ATOM 2204 C C . ASP A 1 279 ? 16.902 -12.012 0.103 1.00 53.41 279 ASP A C 1
ATOM 2206 O O . ASP A 1 279 ? 17.679 -11.068 0.243 1.00 53.41 279 ASP A O 1
ATOM 2210 N N . PHE A 1 280 ? 15.712 -11.987 0.711 1.00 47.06 280 PHE A N 1
ATOM 2211 C CA . PHE A 1 280 ? 15.245 -10.863 1.525 1.00 47.06 280 PHE A CA 1
ATOM 2212 C C . PHE A 1 280 ? 16.226 -10.553 2.661 1.00 47.06 280 PHE A C 1
ATOM 2214 O O . PHE A 1 280 ? 16.411 -9.387 2.990 1.00 47.06 280 PHE A O 1
ATOM 2221 N N . GLY A 1 281 ? 16.891 -11.571 3.218 1.00 46.62 281 GLY A N 1
ATOM 2222 C CA . GLY A 1 281 ? 17.956 -11.400 4.213 1.00 46.62 281 GLY A CA 1
ATOM 2223 C C . GLY A 1 281 ? 19.285 -10.874 3.653 1.00 46.62 281 GLY A C 1
ATOM 2224 O O . GL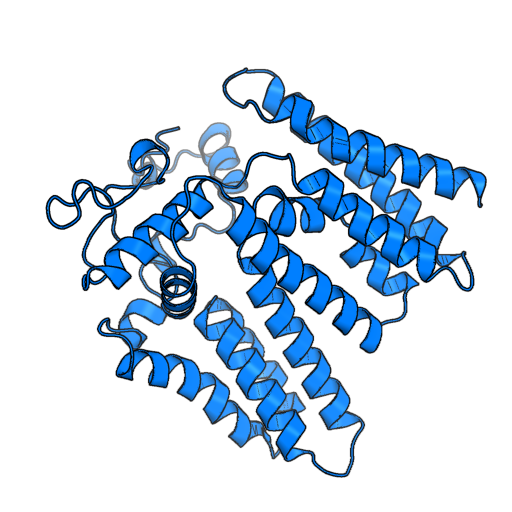Y A 1 281 ? 20.091 -10.354 4.420 1.00 46.62 281 GLY A O 1
ATOM 2225 N N . HIS A 1 282 ? 19.513 -10.983 2.343 1.00 46.53 282 HIS A N 1
ATOM 2226 C CA . HIS A 1 282 ? 20.736 -10.548 1.662 1.00 46.53 282 HIS A CA 1
ATOM 2227 C C . HIS A 1 282 ? 20.596 -9.167 1.004 1.00 46.53 282 HIS A C 1
ATOM 2229 O O . HIS A 1 282 ? 21.575 -8.427 0.932 1.00 46.53 282 HIS A O 1
ATOM 2235 N N . ILE A 1 283 ? 19.385 -8.805 0.569 1.00 48.66 283 ILE A N 1
ATOM 2236 C CA . ILE A 1 283 ? 19.108 -7.598 -0.226 1.00 48.66 283 ILE A CA 1
ATOM 2237 C C . ILE A 1 283 ? 18.347 -6.537 0.587 1.00 48.66 283 ILE A C 1
ATOM 2239 O O . ILE A 1 283 ? 18.537 -5.342 0.363 1.00 48.66 283 ILE A O 1
ATOM 2243 N N . SER A 1 284 ? 17.508 -6.927 1.560 1.00 44.28 284 SER A N 1
ATOM 2244 C CA . SER A 1 284 ? 16.719 -5.956 2.336 1.00 44.28 284 SER A CA 1
ATOM 2245 C C . SER A 1 284 ? 17.579 -5.295 3.403 1.00 44.28 284 SER A C 1
ATOM 2247 O O . SER A 1 284 ? 17.731 -5.798 4.517 1.00 44.28 284 SER A O 1
ATOM 2249 N N . ARG A 1 285 ? 18.117 -4.125 3.078 1.00 51.56 285 ARG A N 1
ATOM 2250 C CA . ARG A 1 285 ? 18.757 -3.255 4.058 1.00 51.56 285 ARG A CA 1
ATOM 2251 C C . ARG A 1 285 ? 17.678 -2.489 4.810 1.00 51.56 285 ARG A C 1
ATOM 2253 O O . ARG A 1 285 ? 16.825 -1.819 4.229 1.00 51.56 285 ARG A O 1
ATOM 2260 N N . LEU A 1 286 ? 17.697 -2.595 6.134 1.00 42.81 286 LEU A N 1
ATOM 2261 C CA . LEU A 1 286 ? 16.901 -1.708 6.966 1.00 42.81 286 LEU A CA 1
ATOM 2262 C C . LEU A 1 286 ? 17.598 -0.342 6.933 1.00 42.81 286 LEU A C 1
ATOM 2264 O O . LEU A 1 286 ? 18.628 -0.165 7.579 1.00 42.81 286 LEU A O 1
ATOM 2268 N N . ASN A 1 287 ? 17.017 0.589 6.169 1.00 45.81 287 ASN A N 1
ATOM 2269 C CA . ASN A 1 287 ? 17.374 2.009 6.113 1.00 45.81 287 ASN A CA 1
ATOM 2270 C C . ASN A 1 287 ? 18.644 2.356 5.300 1.00 45.81 287 ASN A C 1
ATOM 2272 O O . ASN A 1 287 ? 19.647 2.789 5.865 1.00 45.81 287 ASN A O 1
ATOM 2276 N N . ASP A 1 288 ? 18.575 2.239 3.967 1.00 54.78 288 ASP A N 1
ATOM 2277 C CA . ASP A 1 288 ? 19.653 2.656 3.046 1.00 54.78 288 ASP A CA 1
ATOM 2278 C C . ASP A 1 288 ? 20.114 4.102 3.261 1.00 54.78 288 ASP A C 1
ATOM 2280 O O . ASP A 1 288 ? 21.294 4.386 3.129 1.00 54.78 288 ASP A O 1
ATOM 2284 N N . LEU A 1 289 ? 19.224 5.012 3.676 1.00 45.50 289 LEU A N 1
ATOM 2285 C CA . LEU A 1 289 ? 19.588 6.402 3.970 1.00 45.50 289 LEU A CA 1
ATOM 2286 C C . LEU A 1 289 ? 20.541 6.516 5.173 1.00 45.50 289 LEU A C 1
ATOM 2288 O O . LEU A 1 289 ? 21.451 7.338 5.172 1.00 45.50 289 LEU A O 1
ATOM 2292 N N . PHE A 1 290 ? 20.330 5.700 6.209 1.00 54.53 290 PHE A N 1
ATOM 2293 C CA . PHE A 1 290 ? 21.200 5.666 7.385 1.00 54.53 290 PHE A CA 1
ATOM 2294 C C . PHE A 1 290 ? 22.559 5.059 7.044 1.00 54.53 290 PHE A C 1
ATOM 2296 O O . PHE A 1 290 ? 23.579 5.580 7.485 1.00 54.53 290 PHE A O 1
ATOM 2303 N N . TRP A 1 291 ? 22.576 4.006 6.223 1.00 53.84 291 TRP A N 1
ATOM 2304 C CA . TRP A 1 291 ? 23.817 3.391 5.757 1.00 53.84 291 TRP A CA 1
ATOM 2305 C C . TRP A 1 291 ? 24.584 4.295 4.805 1.00 53.84 291 TRP A C 1
ATOM 2307 O O . TRP A 1 291 ? 25.764 4.494 5.038 1.00 53.84 291 TRP A O 1
ATOM 2317 N N . TRP A 1 292 ? 23.921 4.932 3.840 1.00 52.78 292 TRP A N 1
ATOM 2318 C CA . TRP A 1 292 ? 24.531 5.928 2.961 1.00 52.78 292 TRP A CA 1
ATOM 2319 C C . TRP A 1 292 ? 25.147 7.081 3.762 1.00 52.78 292 TRP A C 1
ATOM 2321 O O . TRP A 1 292 ? 26.324 7.390 3.596 1.00 52.78 292 TRP A O 1
ATOM 2331 N N . LEU A 1 293 ? 24.395 7.652 4.714 1.00 51.72 293 LEU A N 1
ATOM 2332 C CA . LEU A 1 293 ? 24.904 8.715 5.579 1.00 51.72 293 LEU A CA 1
ATOM 2333 C C . LEU A 1 293 ? 26.141 8.245 6.360 1.00 51.72 293 LEU A C 1
ATOM 2335 O O . LEU A 1 293 ? 27.126 8.967 6.424 1.00 51.72 293 LEU A O 1
ATOM 2339 N N . ILE A 1 294 ? 26.125 7.046 6.945 1.00 58.47 294 ILE A N 1
ATOM 2340 C CA . ILE A 1 294 ? 27.244 6.523 7.747 1.00 58.47 294 ILE A CA 1
ATOM 2341 C C . ILE A 1 294 ? 28.451 6.129 6.892 1.00 58.47 294 ILE A C 1
ATOM 2343 O O . ILE A 1 294 ? 29.583 6.377 7.312 1.00 58.47 294 ILE A O 1
ATOM 2347 N N . GLU A 1 295 ? 28.224 5.528 5.726 1.00 59.31 295 GLU A N 1
ATOM 2348 C CA . GLU A 1 295 ? 29.262 5.104 4.783 1.00 59.31 295 GLU A CA 1
ATOM 2349 C C . GLU A 1 295 ? 30.036 6.315 4.252 1.00 59.31 295 GLU A C 1
ATOM 2351 O O . GLU A 1 295 ? 31.267 6.281 4.250 1.00 59.31 295 GLU A O 1
ATOM 2356 N N . ASP A 1 296 ? 29.332 7.398 3.901 1.00 55.69 296 ASP A N 1
ATOM 2357 C CA . ASP A 1 296 ? 29.957 8.621 3.386 1.00 55.69 296 ASP A CA 1
ATOM 2358 C C . ASP A 1 296 ? 30.514 9.541 4.487 1.00 55.69 296 ASP A C 1
ATOM 2360 O O . ASP A 1 296 ? 31.421 10.328 4.212 1.00 55.69 296 ASP A O 1
ATOM 2364 N N . THR A 1 297 ? 30.015 9.474 5.734 1.00 55.25 297 THR A N 1
ATOM 2365 C CA . THR A 1 297 ? 30.414 10.441 6.785 1.00 55.25 297 THR A CA 1
ATOM 2366 C C . THR A 1 297 ? 31.199 9.884 7.973 1.00 55.25 297 THR A C 1
ATOM 2368 O O . THR A 1 297 ? 31.924 10.659 8.599 1.00 55.25 297 THR A O 1
ATOM 2371 N N . ILE A 1 298 ? 31.087 8.596 8.326 1.00 61.09 298 ILE A N 1
ATOM 2372 C CA . ILE A 1 298 ? 31.622 8.078 9.605 1.00 61.09 298 ILE A CA 1
ATOM 2373 C C . ILE A 1 298 ? 32.591 6.901 9.428 1.00 61.09 298 ILE A C 1
ATOM 2375 O O . ILE A 1 298 ? 33.677 6.939 10.008 1.00 61.09 298 ILE A O 1
ATOM 2379 N N . LEU A 1 299 ? 32.230 5.844 8.690 1.00 53.16 299 LEU A N 1
ATOM 2380 C CA . LEU A 1 299 ? 33.091 4.662 8.529 1.00 53.16 299 LEU A CA 1
ATOM 2381 C C . LEU A 1 299 ? 32.735 3.871 7.255 1.00 53.16 299 LEU A C 1
ATOM 2383 O O . LEU A 1 299 ? 31.728 3.160 7.247 1.00 53.16 299 LEU A O 1
ATOM 2387 N N . PRO A 1 300 ? 33.561 3.932 6.196 1.00 49.38 300 PRO A N 1
ATOM 2388 C CA . PRO A 1 300 ? 33.327 3.147 4.992 1.00 49.38 300 PRO A CA 1
ATOM 2389 C C . PRO A 1 300 ? 33.568 1.660 5.285 1.00 49.38 300 PRO A C 1
ATOM 2391 O O . PRO A 1 300 ? 34.667 1.244 5.656 1.00 49.38 300 PRO A O 1
ATOM 2394 N N . ASN A 1 301 ? 32.534 0.835 5.128 1.00 46.91 301 ASN A N 1
ATOM 2395 C CA . ASN A 1 301 ? 32.645 -0.610 5.299 1.00 46.91 301 ASN A CA 1
ATOM 2396 C C . ASN A 1 301 ? 33.225 -1.249 4.019 1.00 46.91 301 ASN A C 1
ATOM 2398 O O . ASN A 1 301 ? 32.522 -1.420 3.022 1.00 46.91 301 ASN A O 1
ATOM 2402 N N . TRP A 1 302 ? 34.511 -1.619 4.032 1.00 42.88 302 TRP A N 1
ATOM 2403 C CA . TRP A 1 302 ? 35.231 -2.147 2.856 1.00 42.88 302 TRP A CA 1
ATOM 2404 C C . TRP A 1 302 ? 34.600 -3.394 2.217 1.00 42.88 302 TRP A C 1
ATOM 2406 O O . TRP A 1 302 ? 34.714 -3.586 1.009 1.00 42.88 302 TRP A O 1
ATOM 2416 N N . HIS A 1 303 ? 33.906 -4.236 2.988 1.00 43.66 303 HIS A N 1
ATOM 2417 C CA . HIS A 1 303 ? 33.241 -5.427 2.444 1.00 43.66 303 HIS A CA 1
ATOM 2418 C C . HIS A 1 303 ? 31.955 -5.111 1.659 1.00 43.66 303 HIS A C 1
ATOM 2420 O O . HIS A 1 303 ? 31.463 -5.977 0.938 1.00 43.66 303 HIS A O 1
ATOM 2426 N N . GLN A 1 304 ? 31.417 -3.890 1.771 1.00 46.56 304 GLN A N 1
ATOM 2427 C CA . GLN A 1 304 ? 30.156 -3.478 1.141 1.00 46.56 304 GLN A CA 1
ATOM 2428 C C . GLN A 1 304 ? 30.328 -2.467 -0.001 1.00 46.56 304 GLN A C 1
ATOM 2430 O O . GLN A 1 304 ? 29.407 -2.333 -0.802 1.00 46.56 304 GLN A O 1
ATOM 2435 N N . GLN A 1 305 ? 31.513 -1.859 -0.164 1.00 38.47 305 GLN A N 1
ATOM 2436 C CA . GLN A 1 305 ? 31.846 -0.946 -1.277 1.00 38.47 305 GLN A CA 1
ATOM 2437 C C . GLN A 1 305 ? 31.702 -1.566 -2.680 1.00 38.47 305 GLN A C 1
ATOM 2439 O O . GLN A 1 305 ? 31.657 -0.845 -3.672 1.00 38.47 305 GLN A O 1
ATOM 2444 N N . TYR A 1 306 ? 31.633 -2.896 -2.782 1.00 40.44 306 TYR A N 1
ATOM 2445 C CA . TYR A 1 306 ? 31.469 -3.606 -4.053 1.00 40.44 306 TYR A CA 1
ATOM 2446 C C . TYR A 1 306 ? 30.008 -3.928 -4.408 1.00 40.44 306 TYR A C 1
ATOM 2448 O O . TYR A 1 306 ? 29.756 -4.425 -5.505 1.00 40.44 306 TYR A O 1
ATOM 2456 N N . TYR A 1 307 ? 29.045 -3.637 -3.524 1.00 43.28 307 TYR A N 1
ATOM 2457 C CA . TYR A 1 307 ? 27.626 -3.644 -3.884 1.00 43.28 307 TYR A CA 1
ATOM 2458 C C . TYR A 1 307 ? 27.315 -2.321 -4.576 1.00 43.28 307 TYR A C 1
ATOM 2460 O O . TYR A 1 307 ? 27.220 -1.280 -3.932 1.00 43.28 307 TYR A O 1
ATOM 2468 N N . ARG A 1 308 ? 27.245 -2.365 -5.908 1.00 38.62 308 ARG A N 1
ATOM 2469 C CA . ARG A 1 308 ? 27.100 -1.181 -6.752 1.00 38.62 308 ARG A CA 1
ATOM 2470 C C . ARG A 1 308 ? 25.801 -0.441 -6.442 1.00 38.62 308 ARG A C 1
ATOM 2472 O O . ARG A 1 308 ? 24.713 -0.937 -6.720 1.00 38.62 308 ARG A O 1
ATOM 2479 N N . TYR A 1 309 ? 25.935 0.775 -5.929 1.00 37.12 309 TYR A N 1
ATOM 2480 C CA . TYR A 1 309 ? 24.942 1.820 -6.124 1.00 37.12 309 TYR A CA 1
ATOM 2481 C C . TYR A 1 309 ? 25.176 2.402 -7.521 1.00 37.12 309 TYR A C 1
ATOM 2483 O O . TYR A 1 309 ? 25.768 3.469 -7.662 1.00 37.12 309 TYR A O 1
ATOM 2491 N N . ASP A 1 310 ? 24.799 1.661 -8.562 1.00 31.41 310 ASP A N 1
ATOM 2492 C CA . ASP A 1 310 ? 24.735 2.251 -9.898 1.00 31.41 310 ASP A CA 1
ATOM 2493 C C . ASP A 1 310 ? 23.451 3.098 -9.926 1.00 31.41 310 ASP A C 1
ATOM 2495 O O . ASP A 1 310 ? 22.342 2.577 -10.072 1.00 31.41 310 ASP A O 1
ATOM 2499 N N . VAL A 1 311 ? 23.634 4.390 -9.631 1.00 36.81 311 VAL A N 1
ATOM 2500 C CA . VAL A 1 311 ? 22.652 5.476 -9.796 1.00 36.81 311 VAL A CA 1
ATOM 2501 C C . VAL A 1 311 ? 22.253 5.596 -11.262 1.00 36.81 311 VAL A C 1
ATOM 2503 O O . VAL A 1 311 ? 23.164 5.540 -12.121 1.00 36.81 311 VAL A O 1
#

Radius of gyration: 21.46 Å; chains: 1; bounding box: 58×56×49 Å

Sequence (311 aa):
MKLRFWIALVAQLVLFASLKLFDDWTLEWMPVYFVACTILCGLAYLFASTEFAALNNAVWIFWFVTIGLRLLALPQAPSNEVWRFQADGVIQRVGFNPYQVAPNDPRVAGKIPELARVPRNDEPTAFAPGAEVLFRAIPATNNALLYKTIFGAADLLAIALLLRLLDKQTAVWFAWNPLVAYSFFGAAHFDSIILFAIVALIFFLERFEQTVQSRWKFALGAAVALGIAIALRPVCLVLLIPSLFALRRYSIALAAAIALPVLLDCVFQFPFAQNLFGDFGHISRLNDLFWWLIEDTILPNWHQQYYRYDV